Protein AF-A0A7R9PCX4-F1 (afdb_monomer_lite)

Foldseek 3Di:
DVVVVLCVVQVVCLDPPHDPVSNLVSLVVLLVVCQVCVVPCPLVLVVLVVCLQPRDDLVCVVSSVSNVCSSCVLQQRPPPCLQPVLVSLLVCQVSCVVVVNNLSSLSNLLNNQQRRVVNHDQVSLLSLLVVCQPVQPSCVSNLVSCVVRHDHDPVSVVSSVVSVCVNVLLVCLLDPCVQVSLVVLLVLLQDPVNVVPPPSVVVSVVSNCCQPPNPNHRPVDDDDCVVRVVSNVD

pLDDT: mean 84.5, std 12.29, range [49.38, 98.62]

Radius of gyration: 23.44 Å; chains: 1; bounding box: 56×34×70 Å

InterPro domains:
  IPR024584 Tuberin, N-terminal [PF11864] (2-233)
  IPR027107 Tuberin/Ral GTPase-activating protein subunit alpha [PTHR10063] (2-233)

Structure (mmCIF, N/CA/C/O backbone):
data_AF-A0A7R9PCX4-F1
#
_entry.id   AF-A0A7R9PCX4-F1
#
loop_
_atom_site.group_PDB
_atom_site.id
_atom_site.type_symbol
_atom_site.label_atom_id
_atom_site.label_alt_id
_atom_site.label_comp_id
_atom_site.label_asym_id
_atom_site.label_entity_id
_atom_site.label_seq_id
_atom_site.pdbx_PDB_ins_code
_atom_site.Cartn_x
_atom_site.Cartn_y
_atom_site.Cartn_z
_atom_site.occupancy
_atom_site.B_iso_or_equiv
_atom_site.auth_seq_id
_atom_site.auth_comp_id
_atom_site.auth_asym_id
_atom_site.auth_atom_id
_atom_site.pdbx_PDB_model_num
ATOM 1 N N . SER A 1 1 ? -11.537 -4.141 28.265 1.00 80.75 1 SER A N 1
ATOM 2 C CA . SER A 1 1 ? -11.005 -2.754 28.311 1.00 80.75 1 SER A CA 1
ATOM 3 C C . SER A 1 1 ? -12.090 -1.730 27.949 1.00 80.75 1 SER A C 1
ATOM 5 O O . SER A 1 1 ? -13.181 -2.126 27.552 1.00 80.75 1 SER A O 1
ATOM 7 N N . ALA A 1 2 ? -11.847 -0.416 28.088 1.00 89.31 2 ALA A N 1
ATOM 8 C CA . ALA A 1 2 ? -12.797 0.610 27.617 1.00 89.31 2 ALA A CA 1
ATOM 9 C C . ALA A 1 2 ? -12.993 0.570 26.086 1.00 89.31 2 ALA A C 1
ATOM 11 O O . ALA A 1 2 ? -14.108 0.753 25.604 1.00 89.31 2 ALA A O 1
ATOM 12 N N . VAL A 1 3 ? -11.932 0.245 25.339 1.00 92.44 3 VAL A N 1
ATOM 13 C CA . VAL A 1 3 ? -11.948 0.088 23.874 1.00 92.44 3 VAL A CA 1
ATOM 14 C C . VAL A 1 3 ? -12.873 -1.054 23.445 1.00 92.44 3 VAL A C 1
ATOM 16 O O . VAL A 1 3 ? -13.673 -0.870 22.537 1.00 92.44 3 VAL A O 1
ATOM 19 N N . GLU A 1 4 ? -12.839 -2.203 24.127 1.00 92.75 4 GLU A N 1
ATOM 20 C CA . GLU A 1 4 ? -13.758 -3.326 23.852 1.00 92.75 4 GLU A CA 1
ATOM 21 C C . GLU A 1 4 ? -15.230 -2.947 24.037 1.00 92.75 4 GLU A C 1
ATOM 23 O O . GLU A 1 4 ? -16.078 -3.363 23.252 1.00 92.75 4 GLU A O 1
ATOM 28 N N . LYS A 1 5 ? -15.543 -2.147 25.066 1.00 93.75 5 LYS A N 1
ATOM 29 C CA . LYS A 1 5 ? -16.913 -1.672 25.299 1.00 93.75 5 LYS A CA 1
ATOM 30 C C . LYS A 1 5 ? -17.361 -0.739 24.176 1.00 93.75 5 LYS A C 1
ATOM 32 O O . LYS A 1 5 ? -18.443 -0.928 23.636 1.00 93.75 5 LYS A O 1
ATOM 37 N N . LEU A 1 6 ? -16.515 0.218 23.791 1.00 93.44 6 LEU A N 1
ATOM 38 C CA . LEU A 1 6 ? -16.792 1.129 22.675 1.00 93.44 6 LEU A CA 1
ATOM 39 C C . LEU A 1 6 ? -16.964 0.371 21.354 1.00 93.44 6 LEU A C 1
ATOM 41 O O . LEU A 1 6 ? -17.889 0.654 20.604 1.00 93.44 6 LEU A O 1
ATOM 45 N N . TRP A 1 7 ? -16.124 -0.634 21.104 1.00 93.94 7 TRP A N 1
ATOM 46 C CA . TRP A 1 7 ? -16.270 -1.535 19.966 1.00 93.94 7 TRP A CA 1
ATOM 47 C C . TRP A 1 7 ? -17.622 -2.254 19.971 1.00 93.94 7 TRP A C 1
ATOM 49 O O . TRP A 1 7 ? -18.331 -2.249 18.967 1.00 93.94 7 TRP A O 1
ATOM 59 N N . ALA A 1 8 ? -18.005 -2.848 21.104 1.00 93.62 8 ALA A N 1
ATOM 60 C CA . ALA A 1 8 ? -19.261 -3.578 21.227 1.00 93.62 8 ALA A CA 1
ATOM 61 C C . ALA A 1 8 ? -20.496 -2.693 20.990 1.00 93.62 8 ALA A C 1
ATOM 63 O O . ALA A 1 8 ? -21.471 -3.195 20.439 1.00 93.62 8 ALA A O 1
ATOM 64 N N . CYS A 1 9 ? -20.434 -1.411 21.367 1.00 94.44 9 CYS A N 1
ATOM 65 C CA . CYS A 1 9 ? -21.523 -0.444 21.200 1.00 94.44 9 CYS A CA 1
ATOM 66 C C . CYS A 1 9 ? -21.629 0.180 19.801 1.00 94.44 9 CYS A C 1
ATOM 68 O O . CYS A 1 9 ? -22.615 0.859 19.546 1.00 94.44 9 CYS A O 1
ATOM 70 N N . LEU A 1 10 ? -20.599 0.058 18.957 1.00 93.88 10 LEU A N 1
ATOM 71 C CA . LEU A 1 10 ? -20.53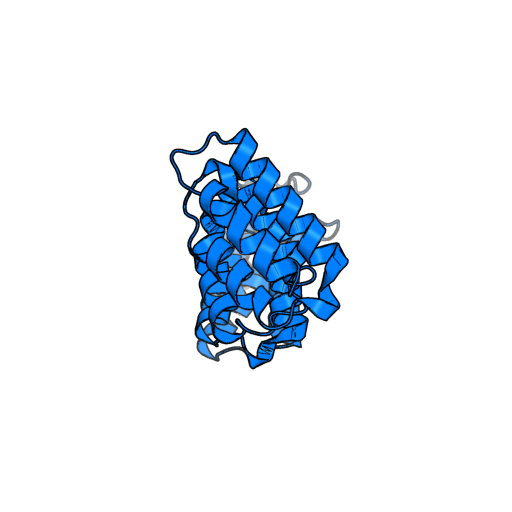8 0.764 17.669 1.00 93.88 10 LEU A CA 1
ATOM 72 C C . LEU A 1 10 ? -20.398 -0.173 16.467 1.00 93.88 10 LEU A C 1
ATOM 74 O O . LEU A 1 10 ? -20.529 0.272 15.330 1.00 93.88 10 LEU A O 1
ATOM 78 N N . LYS A 1 11 ? -20.102 -1.461 16.679 1.00 92.31 11 LYS A N 1
ATOM 79 C CA . LYS A 1 11 ? -19.893 -2.430 15.587 1.00 92.31 11 LYS A CA 1
ATOM 80 C C . LYS A 1 11 ? -21.126 -2.623 14.691 1.00 92.31 11 LYS A C 1
ATOM 82 O O . LYS A 1 11 ? -20.982 -2.990 13.532 1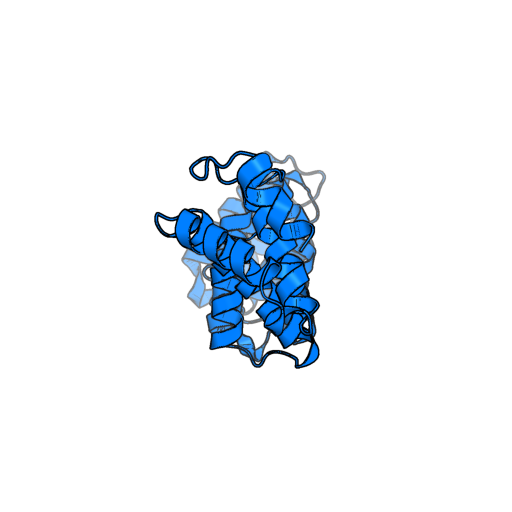.00 92.31 11 LYS A O 1
ATOM 87 N N . ASP A 1 12 ? -22.319 -2.405 15.226 1.00 94.00 12 ASP A N 1
ATOM 88 C CA . ASP A 1 12 ? -23.599 -2.488 14.523 1.00 94.00 12 ASP A CA 1
ATOM 89 C C . ASP A 1 12 ? -23.799 -1.323 13.544 1.00 94.00 12 ASP A C 1
ATOM 91 O O . ASP A 1 12 ? -24.473 -1.478 12.527 1.00 94.00 12 ASP A O 1
ATOM 95 N N . LEU A 1 13 ? -23.123 -0.192 13.759 1.00 96.06 13 LEU A N 1
ATOM 96 C CA . LEU A 1 13 ? -23.154 0.930 12.820 1.00 96.06 13 LEU A CA 1
ATOM 97 C C . LEU A 1 13 ? -22.527 0.601 11.460 1.00 96.06 13 LEU A C 1
ATOM 99 O O . LEU A 1 13 ? -22.705 1.373 10.530 1.00 96.06 13 LEU A O 1
ATOM 103 N N . PHE A 1 14 ? -21.812 -0.517 11.310 1.00 95.06 14 PHE A N 1
ATOM 104 C CA . PHE A 1 14 ? -21.202 -0.921 10.037 1.00 95.06 14 PHE A CA 1
ATOM 105 C C . PHE A 1 14 ? -22.096 -1.839 9.189 1.00 95.06 14 PHE A C 1
ATOM 107 O O . PHE A 1 14 ? -21.668 -2.293 8.130 1.00 95.06 14 PHE A O 1
ATOM 114 N N . HIS A 1 15 ? -23.336 -2.112 9.611 1.00 93.75 15 HIS A N 1
ATOM 115 C CA . HIS A 1 15 ? -24.305 -2.818 8.770 1.00 93.75 15 HIS A CA 1
ATOM 116 C C . HIS A 1 15 ? -24.642 -2.017 7.500 1.00 93.75 15 HIS A C 1
ATOM 118 O O . HIS A 1 15 ? -24.707 -0.789 7.523 1.00 93.75 15 HIS A O 1
ATOM 124 N N . HIS A 1 16 ? -24.897 -2.716 6.389 1.00 92.25 16 HIS A N 1
ATOM 125 C CA . HIS A 1 16 ? -25.187 -2.096 5.089 1.00 92.25 16 HIS A CA 1
ATOM 126 C C . HIS A 1 16 ? -26.453 -1.222 5.098 1.00 92.25 16 HIS A C 1
ATOM 128 O O . HIS A 1 16 ? -26.504 -0.228 4.378 1.00 92.25 16 HIS A O 1
ATOM 134 N N . ASP A 1 17 ? -27.428 -1.554 5.950 1.00 93.88 17 ASP A N 1
ATOM 135 C CA . ASP A 1 17 ? -28.686 -0.810 6.109 1.00 93.88 17 ASP A CA 1
ATOM 136 C C . ASP A 1 17 ? -28.526 0.518 6.868 1.00 93.88 17 ASP A C 1
ATOM 138 O O . ASP A 1 17 ? -29.412 1.373 6.842 1.00 93.88 17 ASP A O 1
ATOM 142 N N . VAL A 1 18 ? -27.401 0.715 7.563 1.00 96.62 18 VAL A N 1
ATOM 143 C CA . VAL A 1 18 ? -27.124 1.953 8.299 1.00 96.62 18 VAL A CA 1
ATOM 144 C C . VAL A 1 18 ? -26.722 3.041 7.311 1.00 96.62 18 VAL A C 1
ATOM 146 O O . VAL A 1 18 ? -25.913 2.800 6.421 1.00 96.62 18 VAL A O 1
ATOM 149 N N . ALA A 1 19 ? -27.241 4.261 7.474 1.00 97.44 19 ALA A N 1
ATOM 150 C CA . ALA A 1 19 ? -26.917 5.374 6.584 1.00 97.44 19 ALA A CA 1
ATOM 151 C C . ALA A 1 19 ? -25.405 5.661 6.541 1.00 97.44 19 ALA A C 1
ATOM 153 O O . ALA A 1 19 ? -24.733 5.692 7.576 1.00 97.44 19 ALA A O 1
ATOM 154 N N . LYS A 1 20 ? -24.890 5.942 5.337 1.00 97.25 20 LYS A N 1
ATOM 155 C CA . LYS A 1 20 ? -23.477 6.244 5.052 1.00 97.25 20 LYS A CA 1
ATOM 156 C C . LYS A 1 20 ? -22.834 7.179 6.070 1.00 97.25 20 LYS A C 1
ATOM 158 O O . LYS A 1 20 ? -21.741 6.905 6.554 1.00 97.25 20 LYS A O 1
ATOM 163 N N . GLU A 1 21 ? -23.511 8.277 6.397 1.00 97.44 21 GLU A N 1
ATOM 164 C CA . GLU A 1 21 ? -23.002 9.305 7.309 1.00 97.44 21 GLU A CA 1
ATOM 165 C C . GLU A 1 21 ? -22.667 8.730 8.690 1.00 97.44 21 GLU A C 1
ATOM 167 O O . GLU A 1 21 ? -21.623 9.051 9.257 1.00 97.44 21 GLU A O 1
ATOM 172 N N . HIS A 1 22 ? -23.498 7.821 9.201 1.00 97.50 22 HIS A N 1
ATOM 173 C CA . HIS A 1 22 ? -23.267 7.159 10.482 1.00 97.50 22 HIS A CA 1
ATOM 174 C C . HIS A 1 22 ? -22.125 6.144 10.400 1.00 97.50 22 HIS A C 1
ATOM 176 O O . HIS A 1 22 ? -21.282 6.115 11.297 1.00 97.50 22 HIS A O 1
ATOM 182 N N . ARG A 1 23 ? -22.039 5.369 9.308 1.00 98.00 23 ARG A N 1
ATOM 183 C CA . ARG A 1 23 ? -20.928 4.421 9.099 1.00 98.00 23 ARG A CA 1
ATOM 184 C C . ARG A 1 23 ? -19.591 5.152 8.999 1.00 98.00 23 ARG A C 1
ATOM 186 O O . ARG A 1 23 ? -18.616 4.781 9.648 1.00 98.00 23 ARG A O 1
ATOM 193 N N . HIS A 1 24 ? -19.553 6.238 8.229 1.00 98.12 24 HIS A N 1
ATOM 194 C CA . HIS A 1 24 ? -18.375 7.087 8.070 1.00 98.12 24 HIS A CA 1
ATOM 195 C C . HIS A 1 24 ? -17.959 7.728 9.397 1.00 98.12 24 HIS A C 1
ATOM 197 O O . HIS A 1 24 ? -16.781 7.682 9.744 1.00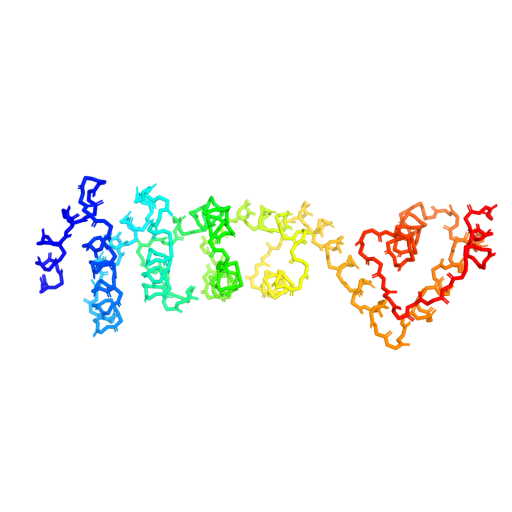 98.12 24 HIS A O 1
ATOM 203 N N . LEU A 1 25 ? -18.913 8.257 10.171 1.00 97.75 25 LEU A N 1
ATOM 204 C CA . LEU A 1 25 ? -18.634 8.803 11.500 1.00 97.75 25 LEU A CA 1
ATOM 205 C C . LEU A 1 25 ? -18.056 7.736 12.442 1.00 97.75 25 LEU A C 1
ATOM 207 O O . LEU A 1 25 ? -17.110 8.018 13.179 1.00 97.75 25 LEU A O 1
ATOM 211 N N . ALA A 1 26 ? -18.572 6.505 12.386 1.00 97.88 26 ALA A N 1
ATOM 212 C CA . ALA A 1 26 ? -18.051 5.384 13.162 1.00 97.88 26 ALA A CA 1
ATOM 213 C C . ALA A 1 26 ? -16.617 5.003 12.744 1.00 97.88 26 ALA A C 1
ATOM 215 O O . ALA A 1 26 ? -15.764 4.809 13.613 1.00 97.88 26 ALA A O 1
ATOM 216 N N . PHE A 1 27 ? -16.309 4.968 11.439 1.00 98.31 27 PHE A N 1
ATOM 217 C CA . PHE A 1 27 ? -14.935 4.777 10.956 1.00 98.31 27 PHE A CA 1
ATOM 218 C C . PHE A 1 27 ? -13.997 5.878 11.454 1.00 98.31 27 PHE A C 1
ATOM 220 O O . PHE A 1 27 ? -12.925 5.572 11.971 1.00 98.31 27 PHE A O 1
ATOM 227 N N . THR A 1 28 ? -14.394 7.150 11.347 1.00 97.75 28 THR A N 1
ATOM 228 C CA . THR A 1 28 ? -13.594 8.280 11.843 1.00 97.75 28 THR A CA 1
ATOM 229 C C . THR A 1 28 ? -13.345 8.163 13.343 1.00 97.75 28 THR A C 1
ATOM 231 O O . THR A 1 28 ? -12.206 8.301 13.791 1.00 97.75 28 THR A O 1
ATOM 234 N N . PHE A 1 29 ? -14.382 7.846 14.122 1.00 98.06 29 PHE A N 1
ATOM 235 C CA . PHE A 1 29 ? -14.251 7.620 15.556 1.00 98.06 29 PHE A CA 1
ATOM 236 C C . PHE A 1 29 ? -13.253 6.497 15.866 1.00 98.06 29 PHE A C 1
ATOM 238 O O . PHE A 1 29 ? -12.369 6.680 16.703 1.00 98.06 29 PHE A O 1
ATOM 245 N N . PHE A 1 30 ? -13.345 5.357 15.175 1.00 97.88 30 PHE A N 1
ATOM 246 C CA . PHE A 1 30 ? -12.399 4.258 15.359 1.00 97.88 30 PHE A CA 1
ATOM 247 C C . PHE A 1 30 ? -10.973 4.624 14.948 1.00 97.88 30 PHE A C 1
ATOM 249 O O . PHE A 1 30 ? -10.049 4.247 15.665 1.00 97.88 30 PHE A O 1
ATOM 256 N N . SER A 1 31 ? -10.771 5.409 13.889 1.00 97.88 31 SER A N 1
ATOM 257 C CA . SER A 1 31 ? -9.440 5.908 13.521 1.00 97.88 31 SER A CA 1
ATOM 258 C C . SER A 1 31 ? -8.838 6.756 14.643 1.00 97.88 31 SER A C 1
ATOM 260 O O . SER A 1 31 ? -7.705 6.511 15.061 1.00 97.88 31 SER A O 1
ATOM 262 N N . CYS A 1 32 ? -9.611 7.688 15.211 1.00 97.44 32 CYS A N 1
ATOM 263 C CA . CYS A 1 32 ? -9.174 8.501 16.349 1.00 97.44 32 CYS A CA 1
ATOM 264 C C . CYS A 1 32 ? -8.920 7.659 17.608 1.00 97.44 32 CYS A C 1
ATOM 266 O O . CYS A 1 32 ? -7.935 7.881 18.312 1.00 97.44 32 CYS A O 1
ATOM 268 N N . LEU A 1 33 ? -9.783 6.679 17.893 1.00 96.94 33 LEU A N 1
ATOM 269 C CA . LEU A 1 33 ? -9.639 5.776 19.036 1.00 96.94 33 LEU A CA 1
ATOM 270 C C . LEU A 1 33 ? -8.358 4.945 18.928 1.00 96.94 33 LEU A C 1
ATOM 272 O O . LEU A 1 33 ? -7.613 4.835 19.900 1.00 96.94 33 LEU A O 1
ATOM 276 N N . VAL A 1 34 ? -8.098 4.387 17.745 1.00 97.06 34 VAL A N 1
ATOM 277 C CA . VAL A 1 34 ? -6.901 3.599 17.448 1.00 97.06 34 VAL A CA 1
ATOM 278 C C . VAL A 1 34 ? -5.643 4.448 17.604 1.00 97.06 34 VAL A C 1
ATOM 280 O O . VAL A 1 34 ? -4.723 4.019 18.291 1.00 97.06 34 VAL A O 1
ATOM 283 N N . GLN A 1 35 ? -5.616 5.665 17.055 1.00 95.38 35 GLN A N 1
ATOM 284 C CA . GLN A 1 35 ? -4.475 6.575 17.212 1.00 95.38 35 GLN A CA 1
ATOM 285 C C . GLN A 1 35 ? -4.260 6.977 18.678 1.00 95.38 35 GLN A C 1
ATOM 287 O O . GLN A 1 35 ? -3.143 6.927 19.185 1.00 95.38 35 GLN A O 1
ATOM 292 N N . GLY A 1 36 ? -5.331 7.338 19.389 1.00 95.50 36 GLY A N 1
ATOM 293 C CA . GLY A 1 36 ? -5.250 7.803 20.774 1.00 95.50 36 GLY A CA 1
ATOM 294 C C . GLY A 1 36 ? -4.936 6.706 21.794 1.00 95.50 36 GLY A C 1
ATOM 295 O O . GLY A 1 36 ? -4.476 7.014 22.893 1.00 95.50 36 GLY A O 1
ATOM 296 N N . GLN A 1 37 ? -5.200 5.437 21.471 1.00 95.50 37 GLN A N 1
ATOM 297 C CA . GLN A 1 37 ? -4.975 4.291 22.362 1.00 95.50 37 GLN A CA 1
ATOM 298 C C . GLN A 1 37 ? -3.979 3.274 21.800 1.00 95.50 37 GLN A C 1
ATOM 300 O O . GLN A 1 37 ? -3.935 2.157 22.309 1.00 95.50 37 GLN A O 1
ATOM 305 N N . TYR A 1 38 ? -3.183 3.646 20.795 1.00 94.62 38 TYR A N 1
ATOM 306 C CA . TYR A 1 38 ? -2.377 2.739 19.972 1.00 94.62 38 TYR A CA 1
ATOM 307 C C . TYR A 1 38 ? -1.626 1.659 20.775 1.00 94.62 38 TYR A C 1
ATOM 309 O O . TYR A 1 38 ? -1.875 0.464 20.604 1.00 94.62 38 TYR A O 1
ATOM 317 N N . GLU A 1 39 ? -0.819 2.084 21.752 1.00 93.44 39 GLU A N 1
ATOM 318 C CA . GLU A 1 39 ? -0.011 1.219 22.632 1.00 93.44 39 GLU A CA 1
ATOM 319 C C . GLU A 1 39 ? -0.834 0.279 23.531 1.00 93.44 39 GLU A C 1
ATOM 321 O O . GLU A 1 39 ? -0.343 -0.730 24.033 1.00 93.44 39 GLU A O 1
ATOM 326 N N . LYS A 1 40 ? -2.107 0.609 23.769 1.00 94.12 40 LYS A N 1
ATOM 327 C CA . LYS A 1 40 ? -3.000 -0.080 24.714 1.00 94.12 40 LYS A CA 1
ATOM 328 C C . LYS A 1 40 ? -4.061 -0.937 24.028 1.00 94.12 40 LYS A C 1
ATOM 330 O O . LYS A 1 40 ? -4.872 -1.549 24.721 1.00 94.12 40 LYS A O 1
ATOM 335 N N . LEU A 1 41 ? -4.083 -0.993 22.694 1.00 94.75 41 LEU A N 1
ATOM 336 C CA . LEU A 1 41 ? -5.100 -1.749 21.957 1.00 94.75 41 LEU A CA 1
ATOM 337 C C . LEU A 1 41 ? -4.991 -3.261 22.201 1.00 94.75 41 LEU A C 1
ATOM 339 O O . LEU A 1 41 ? -6.011 -3.943 22.294 1.00 94.75 41 LEU A O 1
ATOM 343 N N . GLY A 1 42 ? -3.771 -3.799 22.306 1.00 94.88 42 GLY A N 1
ATOM 344 C CA . GLY A 1 42 ? -3.557 -5.242 22.445 1.00 94.88 42 GLY A CA 1
ATOM 345 C C . GLY A 1 42 ? -4.291 -6.033 21.354 1.00 94.88 42 GLY A C 1
ATOM 346 O O . GLY A 1 42 ? -4.257 -5.660 20.181 1.00 94.88 42 GLY A O 1
ATOM 347 N N . ILE A 1 43 ? -5.010 -7.089 21.745 1.00 94.94 43 ILE A N 1
ATOM 348 C CA . ILE A 1 43 ? -5.753 -7.959 20.819 1.00 94.94 43 ILE A CA 1
ATOM 349 C C . ILE A 1 43 ? -6.861 -7.234 20.039 1.00 94.94 43 ILE A C 1
ATOM 351 O O . ILE A 1 43 ? -7.253 -7.704 18.971 1.00 94.94 43 ILE A O 1
ATOM 355 N N . MET A 1 44 ? -7.332 -6.062 20.497 1.00 96.31 44 MET A N 1
ATOM 356 C CA . MET A 1 44 ? -8.335 -5.275 19.763 1.00 96.31 44 MET A CA 1
ATOM 357 C C . MET A 1 44 ? -7.879 -4.894 18.359 1.00 96.31 44 MET A C 1
ATOM 359 O O . MET A 1 44 ? -8.721 -4.719 17.481 1.00 96.31 44 MET A O 1
ATOM 363 N N . ARG A 1 45 ? -6.566 -4.842 18.114 1.00 97.62 45 ARG A N 1
ATOM 364 C CA . ARG A 1 45 ? -6.011 -4.631 16.775 1.00 97.62 45 ARG A CA 1
ATOM 365 C C . ARG A 1 45 ? -6.542 -5.653 15.764 1.00 97.62 45 ARG A C 1
ATOM 367 O O . ARG A 1 45 ? -6.974 -5.262 14.685 1.00 97.62 45 ARG A O 1
ATOM 374 N N . SER A 1 46 ? -6.616 -6.931 16.148 1.00 97.06 46 SER A N 1
ATOM 375 C CA . SER A 1 46 ? -7.162 -7.999 15.295 1.00 97.06 46 SER A CA 1
ATOM 376 C C . SER A 1 46 ? -8.656 -7.816 14.995 1.00 97.06 46 SER A C 1
ATOM 378 O O . SER A 1 46 ? -9.110 -8.109 13.891 1.00 97.06 46 SER A O 1
ATOM 380 N N . HIS A 1 47 ? -9.429 -7.269 15.941 1.00 96.44 47 HIS A N 1
ATOM 381 C CA . HIS A 1 47 ? -10.848 -6.970 15.741 1.00 96.44 47 HIS A CA 1
ATOM 382 C C . HIS A 1 47 ? -11.046 -5.822 14.746 1.00 96.44 47 HIS A C 1
ATOM 384 O O . HIS A 1 47 ? -11.834 -5.966 13.809 1.00 96.44 47 HIS A O 1
ATOM 390 N N . PHE A 1 48 ? -10.293 -4.725 14.893 1.00 98.00 48 PHE A N 1
ATOM 391 C CA . PHE A 1 48 ? -10.314 -3.623 13.925 1.00 98.00 48 PHE A CA 1
ATOM 392 C C . PHE A 1 48 ? -9.867 -4.086 12.537 1.00 98.00 48 PHE A C 1
ATOM 394 O O . PHE A 1 48 ? -10.533 -3.770 11.551 1.00 98.00 48 PHE A O 1
ATOM 401 N N . PHE A 1 49 ? -8.797 -4.884 12.453 1.00 98.38 49 PHE A N 1
ATOM 402 C CA . PHE A 1 49 ? -8.350 -5.450 11.183 1.00 98.38 49 PHE A CA 1
ATOM 403 C C . PHE A 1 49 ? -9.421 -6.341 10.551 1.00 98.38 49 PHE A C 1
ATOM 405 O O . PHE A 1 49 ? -9.679 -6.223 9.357 1.00 98.38 49 PHE A O 1
ATOM 412 N N . ARG A 1 50 ? -10.118 -7.170 11.339 1.00 97.75 50 ARG A N 1
ATOM 413 C CA . ARG A 1 50 ? -11.220 -7.994 10.831 1.00 97.75 50 ARG A CA 1
ATOM 414 C C . ARG A 1 50 ? -12.338 -7.149 10.230 1.00 97.75 50 ARG A C 1
ATOM 416 O O . ARG A 1 50 ? -12.762 -7.465 9.128 1.00 97.75 50 ARG A O 1
ATOM 423 N N . LEU A 1 51 ? -12.756 -6.064 10.886 1.00 97.69 51 LEU A N 1
ATOM 424 C CA . LEU A 1 51 ? -13.725 -5.121 10.309 1.00 97.69 51 LEU A CA 1
ATOM 425 C C . LEU A 1 51 ? -13.216 -4.530 8.990 1.00 97.69 51 LEU A C 1
ATOM 427 O O . LEU A 1 51 ? -13.938 -4.555 7.999 1.00 97.69 51 LEU A O 1
ATOM 431 N N . ILE A 1 52 ? -11.965 -4.063 8.940 1.00 98.12 52 ILE A N 1
ATOM 432 C CA . ILE A 1 52 ? -11.356 -3.567 7.696 1.00 98.12 52 ILE A CA 1
ATOM 433 C C . ILE A 1 52 ? -11.336 -4.657 6.616 1.00 98.12 52 ILE A C 1
ATOM 435 O O . ILE A 1 52 ? -11.526 -4.361 5.441 1.00 98.12 52 ILE A O 1
ATOM 439 N N . LYS A 1 53 ? -11.082 -5.913 6.971 1.00 97.62 53 LYS A N 1
ATOM 440 C CA . LYS A 1 53 ? -10.974 -7.010 6.010 1.00 97.62 53 LYS A CA 1
ATOM 441 C C . LYS A 1 53 ? -12.337 -7.437 5.465 1.00 97.62 53 LYS A C 1
ATOM 443 O O . LYS A 1 53 ? -12.445 -7.677 4.267 1.00 97.62 53 LYS A O 1
ATOM 448 N N . THR A 1 54 ? -13.359 -7.526 6.318 1.00 96.19 54 THR A N 1
ATOM 449 C CA . THR A 1 54 ? -14.666 -8.107 5.965 1.00 96.19 54 THR A CA 1
ATOM 450 C C . THR A 1 54 ? -15.706 -7.092 5.506 1.00 96.19 54 THR A C 1
ATOM 452 O O . THR A 1 54 ? -16.696 -7.497 4.911 1.00 96.19 54 THR A O 1
ATOM 455 N N . HIS A 1 55 ? -15.525 -5.799 5.788 1.00 96.81 55 HIS A N 1
ATOM 456 C CA . HIS A 1 55 ? -16.471 -4.764 5.363 1.00 96.81 55 HIS A CA 1
ATOM 457 C C . HIS A 1 55 ? -16.425 -4.558 3.846 1.00 96.81 55 HIS A C 1
ATOM 459 O O . HIS A 1 55 ? -15.364 -4.246 3.303 1.00 96.81 55 HIS A O 1
ATOM 465 N N . ASP A 1 56 ? -17.556 -4.695 3.158 1.00 94.69 56 ASP A N 1
ATOM 466 C CA . ASP A 1 56 ? -17.630 -4.779 1.691 1.00 94.69 56 ASP A CA 1
ATOM 467 C C . ASP A 1 56 ? -18.420 -3.639 1.019 1.00 94.69 56 ASP A C 1
ATOM 469 O O . ASP A 1 56 ? -18.660 -3.668 -0.188 1.00 94.69 56 ASP A O 1
ATOM 473 N N . VAL A 1 57 ? -18.751 -2.577 1.758 1.00 96.31 57 VAL A N 1
ATOM 474 C CA . VAL A 1 57 ? -19.467 -1.422 1.203 1.00 96.31 57 VAL A CA 1
ATOM 475 C C . VAL A 1 57 ? -18.523 -0.511 0.406 1.00 96.31 57 VAL A C 1
ATOM 477 O O . VAL A 1 57 ? -17.567 0.054 0.941 1.00 96.31 57 VAL A O 1
ATOM 480 N N . ALA A 1 58 ? -18.810 -0.334 -0.888 1.00 94.56 58 ALA A N 1
ATOM 481 C CA . ALA A 1 58 ? -17.929 0.362 -1.833 1.00 94.56 58 ALA A CA 1
ATOM 482 C C . ALA A 1 58 ? -17.686 1.846 -1.501 1.00 94.56 58 ALA A C 1
ATOM 484 O O . ALA A 1 58 ? -16.579 2.353 -1.682 1.00 94.56 58 ALA A O 1
ATOM 485 N N . GLU A 1 59 ? -18.697 2.555 -0.996 1.00 96.00 59 GLU A N 1
ATOM 486 C CA . GLU A 1 59 ? -18.558 3.974 -0.643 1.00 96.00 59 GLU A CA 1
ATOM 487 C C . GLU A 1 59 ? -17.741 4.222 0.635 1.00 96.00 59 GLU A C 1
ATOM 489 O O . GLU A 1 59 ? -17.280 5.344 0.851 1.00 96.00 59 GLU A O 1
ATOM 494 N N . ASP A 1 60 ? -17.481 3.168 1.413 1.00 97.88 60 ASP A N 1
ATOM 495 C CA . ASP A 1 60 ? -16.753 3.240 2.679 1.00 97.88 60 ASP A CA 1
ATOM 496 C C . ASP A 1 60 ? -15.247 2.952 2.503 1.00 97.88 60 ASP A C 1
ATOM 498 O O . ASP A 1 60 ? -14.492 2.970 3.474 1.00 97.88 60 ASP A O 1
ATOM 502 N N . VAL A 1 61 ? -14.765 2.698 1.276 1.00 97.94 61 VAL A N 1
ATOM 503 C CA . VAL A 1 61 ? -13.357 2.331 1.011 1.00 97.94 61 VAL A CA 1
ATOM 504 C C . VAL A 1 61 ? -12.375 3.378 1.545 1.00 97.94 61 VAL A C 1
ATOM 506 O O . VAL A 1 61 ? -11.361 3.012 2.137 1.00 97.94 61 VAL A O 1
ATOM 509 N N . ALA A 1 62 ? -12.664 4.671 1.375 1.00 97.19 62 ALA A N 1
ATOM 510 C CA . ALA A 1 62 ? -11.789 5.745 1.846 1.00 97.19 62 ALA A CA 1
ATOM 511 C C . ALA A 1 62 ? -11.654 5.794 3.386 1.00 97.19 62 ALA A C 1
ATOM 513 O O . ALA A 1 62 ? -10.525 5.670 3.866 1.00 97.19 62 ALA A O 1
ATOM 514 N N . PRO A 1 63 ? -12.741 5.907 4.179 1.00 97.94 63 PRO A N 1
ATOM 515 C CA . PRO A 1 63 ? -12.626 5.905 5.640 1.00 97.94 63 PRO A CA 1
ATOM 516 C C . PRO A 1 63 ? -12.119 4.563 6.199 1.00 97.94 63 PRO A C 1
ATOM 518 O O . PRO A 1 63 ? -11.370 4.537 7.176 1.00 97.94 63 PRO A O 1
ATOM 521 N N . ARG A 1 64 ? -12.438 3.441 5.540 1.00 98.00 64 ARG A N 1
ATOM 522 C CA . ARG A 1 64 ? -11.890 2.116 5.864 1.00 98.00 64 ARG A CA 1
ATOM 523 C C . ARG A 1 64 ? -10.372 2.055 5.660 1.00 98.00 64 ARG A C 1
ATOM 525 O O . ARG A 1 64 ? -9.667 1.446 6.465 1.00 98.00 64 ARG A O 1
ATOM 532 N N . PHE A 1 65 ? -9.852 2.691 4.610 1.00 98.44 65 PHE A N 1
ATOM 533 C CA . PHE A 1 65 ? -8.412 2.779 4.364 1.00 98.44 65 PHE A CA 1
ATOM 534 C C . PHE A 1 65 ? -7.702 3.671 5.391 1.00 98.44 65 PHE A C 1
ATOM 536 O O . PHE A 1 65 ? -6.640 3.302 5.886 1.00 98.44 65 PHE A O 1
ATOM 543 N N . GLU A 1 66 ? -8.312 4.782 5.801 1.00 98.25 66 GLU A N 1
ATOM 544 C CA . GLU A 1 66 ? -7.776 5.649 6.861 1.00 98.25 66 GLU A CA 1
ATOM 545 C C . GLU A 1 66 ? -7.696 4.928 8.219 1.00 98.25 66 GLU A C 1
ATOM 547 O O . GLU A 1 66 ? -6.718 5.094 8.961 1.00 98.25 66 GLU A O 1
ATOM 552 N N . LEU A 1 67 ? -8.669 4.057 8.518 1.00 98.56 67 LEU A N 1
ATOM 553 C CA . LEU A 1 67 ? -8.620 3.190 9.695 1.00 98.56 67 LEU A CA 1
ATOM 554 C C . LEU A 1 67 ? -7.468 2.183 9.605 1.00 98.56 67 LEU A C 1
ATOM 556 O O . LEU A 1 67 ? -6.756 1.996 10.589 1.00 98.56 67 LEU A O 1
ATOM 560 N N . LEU A 1 68 ? -7.230 1.577 8.435 1.00 98.62 68 LEU A N 1
ATOM 561 C CA . LEU A 1 68 ? -6.080 0.688 8.231 1.00 98.62 68 LEU A CA 1
ATOM 562 C C . LEU A 1 68 ? -4.753 1.426 8.447 1.00 98.62 68 LEU A C 1
ATOM 564 O O . LEU A 1 68 ? -3.874 0.913 9.141 1.00 98.62 68 LEU A O 1
ATOM 568 N N . GLN A 1 69 ? -4.594 2.620 7.870 1.00 98.50 69 GLN A N 1
ATOM 569 C CA . GLN A 1 69 ? -3.383 3.423 8.054 1.00 98.50 69 GLN A CA 1
ATOM 570 C C . GLN A 1 69 ? -3.164 3.755 9.533 1.00 98.50 69 GLN A C 1
ATOM 572 O O . GLN A 1 69 ? -2.053 3.610 10.034 1.00 98.50 69 GLN A O 1
ATOM 577 N N . SER A 1 70 ? -4.227 4.127 10.248 1.00 98.25 70 SER A N 1
ATOM 578 C CA . SER A 1 70 ? -4.179 4.382 11.692 1.00 98.25 70 SER A CA 1
ATOM 579 C C . SER A 1 70 ? -3.799 3.134 12.485 1.00 98.25 70 SER A C 1
ATOM 581 O O . SER A 1 70 ? -2.964 3.206 13.378 1.00 98.25 70 SER A O 1
ATOM 583 N N . LEU A 1 71 ? -4.381 1.982 12.143 1.00 98.50 71 LEU A N 1
ATOM 584 C CA . LEU A 1 71 ? -4.149 0.712 12.827 1.00 98.50 71 LEU A CA 1
ATOM 585 C C . LEU A 1 71 ? -2.723 0.200 12.644 1.00 98.50 71 LEU A C 1
ATOM 587 O O . LEU A 1 71 ? -2.180 -0.416 13.554 1.00 98.50 71 LEU A O 1
ATOM 591 N N . THR A 1 72 ? -2.123 0.462 11.489 1.00 98.12 72 THR A N 1
ATOM 592 C CA . THR A 1 72 ? -0.825 -0.106 11.111 1.00 98.12 72 THR A CA 1
ATOM 593 C C . THR A 1 72 ? 0.354 0.851 11.270 1.00 98.12 72 THR A C 1
ATOM 595 O O . THR A 1 72 ? 1.458 0.530 10.837 1.00 98.12 72 THR A O 1
ATOM 598 N N . GLU A 1 73 ? 0.124 2.058 11.797 1.00 97.38 73 GLU A N 1
ATOM 599 C CA . GLU A 1 73 ? 1.079 3.171 11.715 1.00 97.38 73 GLU A CA 1
ATOM 600 C C . GLU A 1 73 ? 1.589 3.368 10.269 1.00 97.38 73 GLU A C 1
ATOM 602 O O . GLU A 1 73 ? 2.783 3.480 9.987 1.00 97.38 73 GLU A O 1
ATOM 607 N N . ASN A 1 74 ? 0.649 3.362 9.320 1.00 96.69 74 ASN A N 1
ATOM 608 C CA . ASN A 1 74 ? 0.886 3.420 7.881 1.00 96.69 74 ASN A CA 1
ATOM 609 C C . ASN A 1 74 ? 1.743 2.252 7.350 1.00 96.69 74 ASN A C 1
ATOM 611 O O . ASN A 1 74 ? 2.621 2.460 6.515 1.00 96.69 74 ASN A O 1
ATOM 615 N N . GLY A 1 75 ? 1.486 1.033 7.826 1.00 96.94 75 GLY A N 1
ATOM 616 C CA . GLY A 1 75 ? 2.125 -0.207 7.374 1.00 96.94 75 GLY A CA 1
ATOM 617 C C . GLY A 1 75 ? 3.356 -0.653 8.165 1.00 96.94 75 GLY A C 1
ATOM 618 O O . GLY A 1 75 ? 3.942 -1.672 7.819 1.00 96.94 75 GLY A O 1
ATOM 619 N N . LYS A 1 76 ? 3.780 0.074 9.204 1.00 96.75 76 LYS A N 1
ATOM 620 C CA . LYS A 1 76 ? 4.971 -0.290 9.986 1.00 96.75 76 LYS A CA 1
ATOM 621 C C . LYS A 1 76 ? 4.715 -1.396 11.002 1.00 96.75 76 LYS A C 1
ATOM 623 O O . LYS A 1 76 ? 5.596 -2.219 11.210 1.00 96.75 76 LYS A O 1
ATOM 628 N N . ASP A 1 77 ? 3.535 -1.428 11.609 1.00 97.62 77 ASP A N 1
ATOM 629 C CA . ASP A 1 77 ? 3.185 -2.377 12.665 1.00 97.62 77 ASP A CA 1
ATOM 630 C C . ASP A 1 77 ? 1.918 -3.144 12.282 1.00 97.62 77 ASP A C 1
ATOM 632 O O . ASP A 1 77 ? 0.818 -2.596 12.239 1.00 97.62 77 ASP A O 1
ATOM 636 N N . ILE A 1 78 ? 2.080 -4.438 12.021 1.00 97.56 78 ILE A N 1
ATOM 637 C CA . ILE A 1 78 ? 1.006 -5.348 11.597 1.00 97.56 78 ILE A CA 1
ATOM 638 C C . ILE A 1 78 ? 0.691 -6.411 12.659 1.00 97.56 78 ILE A C 1
ATOM 640 O O . ILE A 1 78 ? 0.137 -7.465 12.350 1.00 97.56 78 ILE A O 1
ATOM 644 N N . LYS A 1 79 ? 1.062 -6.148 13.919 1.00 96.31 79 LYS A N 1
ATOM 645 C CA . LYS A 1 79 ? 0.938 -7.120 15.005 1.00 96.31 79 LYS A CA 1
ATOM 646 C C . LYS A 1 79 ? -0.499 -7.627 15.165 1.00 96.31 79 LYS A C 1
ATOM 648 O O . LYS A 1 79 ? -1.423 -6.808 15.219 1.00 96.31 79 LYS A O 1
ATOM 653 N N . TYR A 1 80 ? -0.649 -8.941 15.369 1.00 97.31 80 TYR A N 1
ATOM 654 C CA . TYR A 1 80 ? -1.898 -9.715 15.513 1.00 97.31 80 TYR A CA 1
ATOM 655 C C . TYR A 1 80 ? -2.651 -10.061 14.215 1.00 97.31 80 TYR A C 1
ATOM 657 O O . TYR A 1 80 ? -3.765 -10.584 14.293 1.00 97.31 80 TYR A O 1
ATOM 665 N N . PHE A 1 81 ? -2.100 -9.741 13.047 1.00 97.56 81 PHE A N 1
ATOM 666 C CA . PHE A 1 81 ? -2.664 -10.078 11.733 1.00 97.56 81 PHE A CA 1
ATOM 667 C C . PHE A 1 81 ? -1.562 -10.183 10.662 1.00 97.56 81 PHE A C 1
ATOM 669 O O . PHE A 1 81 ? -1.777 -9.884 9.485 1.00 97.56 81 PHE A O 1
ATOM 676 N N . GLU A 1 82 ? -0.371 -10.604 11.088 1.00 96.81 82 GLU A N 1
ATOM 677 C CA . GLU A 1 82 ? 0.872 -10.583 10.324 1.00 96.81 82 GLU A CA 1
ATOM 678 C C . GLU A 1 82 ? 0.755 -11.367 9.008 1.00 96.81 82 GLU A C 1
ATOM 680 O O . GLU A 1 82 ? 1.113 -10.862 7.947 1.00 96.81 82 GLU A O 1
ATOM 685 N N . GLU A 1 83 ? 0.176 -12.568 9.065 1.00 93.94 83 GLU A N 1
ATOM 686 C CA . GLU A 1 83 ? 0.008 -13.460 7.908 1.00 93.94 83 GLU A CA 1
ATOM 687 C C . GLU A 1 83 ? -1.139 -13.025 6.978 1.00 93.94 83 GLU A C 1
ATOM 689 O O . GLU A 1 83 ? -1.179 -13.374 5.799 1.00 93.94 83 GLU A O 1
ATOM 694 N N . GLU A 1 84 ? -2.098 -12.248 7.489 1.00 95.62 84 GLU A N 1
ATOM 695 C CA . GLU A 1 84 ? -3.306 -11.887 6.744 1.00 95.62 84 GLU A CA 1
ATOM 696 C C . GLU A 1 84 ? -3.156 -10.580 5.955 1.00 95.62 84 GLU A C 1
ATOM 698 O O . GLU A 1 84 ? -3.894 -10.364 4.988 1.00 95.62 84 GLU A O 1
ATOM 703 N N . VAL A 1 85 ? -2.238 -9.692 6.360 1.00 96.06 85 VAL A N 1
ATOM 704 C CA . VAL A 1 85 ? -2.142 -8.334 5.801 1.00 96.06 85 VAL A CA 1
ATOM 705 C C . VAL A 1 85 ? -1.700 -8.331 4.340 1.00 96.06 85 VAL A C 1
ATOM 707 O O . VAL A 1 85 ? -2.307 -7.633 3.533 1.00 96.06 85 VAL A O 1
ATOM 710 N N . GLY A 1 86 ? -0.691 -9.126 3.973 1.00 94.31 86 GLY A N 1
ATOM 711 C CA . GLY A 1 86 ? -0.131 -9.148 2.618 1.00 94.31 86 GLY A CA 1
ATOM 712 C C . GLY A 1 86 ? -1.171 -9.545 1.562 1.00 94.31 86 GLY A C 1
ATOM 713 O O . GLY A 1 86 ? -1.470 -8.736 0.678 1.00 94.31 86 GLY A O 1
ATOM 714 N N . PRO A 1 87 ? -1.791 -10.736 1.679 1.00 94.62 87 PRO A N 1
ATOM 715 C CA . PRO A 1 87 ? -2.843 -11.172 0.760 1.00 94.62 87 PRO A CA 1
ATOM 716 C C . PRO A 1 87 ? -4.030 -10.201 0.707 1.00 94.62 87 PRO A C 1
ATOM 718 O O . PRO A 1 87 ? -4.548 -9.907 -0.371 1.00 94.62 87 PRO A O 1
ATOM 721 N N . PHE A 1 88 ? -4.432 -9.644 1.857 1.00 96.19 88 PHE A N 1
ATOM 722 C CA . PHE A 1 88 ? -5.514 -8.663 1.918 1.00 96.19 88 PHE A CA 1
ATOM 723 C C . PHE A 1 88 ? -5.191 -7.386 1.131 1.00 96.19 88 PHE A C 1
ATOM 725 O O . PHE A 1 88 ? -6.005 -6.942 0.320 1.00 96.19 88 PHE A O 1
ATOM 732 N N . LEU A 1 89 ? -4.007 -6.799 1.337 1.00 95.12 89 LEU A N 1
ATOM 733 C CA . LEU A 1 89 ? -3.591 -5.599 0.612 1.00 95.12 89 LEU A CA 1
ATOM 734 C C . LEU A 1 89 ? -3.528 -5.850 -0.899 1.00 95.12 89 LEU A C 1
ATOM 736 O O . LEU A 1 89 ? -3.868 -4.962 -1.683 1.00 95.12 89 LEU A O 1
ATOM 740 N N . MET A 1 90 ? -3.129 -7.053 -1.316 1.00 91.44 90 MET A N 1
ATOM 741 C CA . MET A 1 90 ? -3.060 -7.397 -2.735 1.00 91.44 90 MET A CA 1
ATOM 742 C C . MET A 1 90 ? -4.459 -7.431 -3.352 1.00 91.44 90 MET A C 1
ATOM 744 O O . MET A 1 90 ? -4.741 -6.709 -4.309 1.00 91.44 90 MET A O 1
ATOM 748 N N . GLN A 1 91 ? -5.371 -8.179 -2.724 1.00 93.62 91 GLN A N 1
ATOM 749 C CA . GLN A 1 91 ? -6.766 -8.282 -3.150 1.00 93.62 91 GLN A CA 1
ATOM 750 C C . GLN A 1 91 ? -7.473 -6.916 -3.175 1.00 93.62 91 GLN A C 1
ATOM 752 O O . GLN A 1 91 ? -8.340 -6.677 -4.015 1.00 93.62 91 GLN A O 1
ATOM 757 N N . TRP A 1 92 ? -7.128 -6.010 -2.256 1.00 95.38 92 TRP A N 1
ATOM 758 C CA . TRP A 1 92 ? -7.837 -4.740 -2.083 1.00 95.38 92 TRP A CA 1
ATOM 759 C C . TRP A 1 92 ? -7.371 -3.613 -3.024 1.00 95.38 92 TRP A C 1
ATOM 761 O O . TRP A 1 92 ? -8.062 -2.600 -3.180 1.00 95.38 92 TRP A O 1
ATOM 771 N N . MET A 1 93 ? -6.238 -3.791 -3.710 1.00 90.69 93 MET A N 1
ATOM 772 C CA . MET A 1 93 ? -5.636 -2.795 -4.605 1.00 90.69 93 MET A CA 1
ATOM 773 C C . MET A 1 93 ? -6.584 -2.216 -5.686 1.00 90.69 93 MET A C 1
ATOM 775 O O . MET A 1 93 ? -6.529 -0.999 -5.921 1.00 90.69 93 MET A O 1
ATOM 779 N N . PRO A 1 94 ? -7.485 -2.993 -6.328 1.00 90.94 94 PRO A N 1
ATOM 780 C CA . PRO A 1 94 ? -8.427 -2.450 -7.310 1.00 90.94 94 PRO A CA 1
ATOM 781 C C . PRO A 1 94 ? -9.420 -1.451 -6.702 1.00 90.94 94 PRO A C 1
ATOM 783 O O . PRO A 1 94 ? -9.637 -0.380 -7.270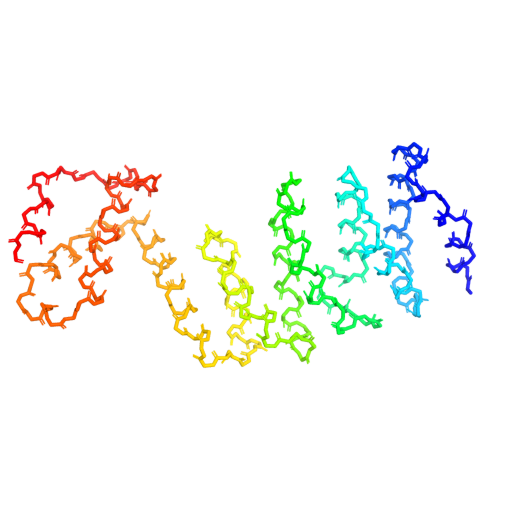 1.00 90.94 94 PRO A O 1
ATOM 786 N N . ALA A 1 95 ? -9.975 -1.751 -5.522 1.00 94.06 95 ALA A N 1
ATOM 787 C CA . ALA A 1 95 ? -10.934 -0.874 -4.845 1.00 94.06 95 ALA A CA 1
ATOM 788 C C . ALA A 1 95 ? -10.291 0.462 -4.446 1.00 94.06 95 ALA A C 1
ATOM 790 O O . ALA A 1 95 ? -10.867 1.530 -4.648 1.00 94.06 95 ALA A O 1
ATOM 791 N N . ILE A 1 96 ? -9.056 0.404 -3.946 1.00 94.31 96 ILE A N 1
ATOM 792 C CA . ILE A 1 96 ? -8.278 1.582 -3.557 1.00 94.31 96 ILE A CA 1
ATOM 793 C C . ILE A 1 96 ? -7.941 2.468 -4.760 1.00 94.31 96 ILE A C 1
ATOM 795 O O . ILE A 1 96 ? -7.984 3.700 -4.675 1.00 94.31 96 ILE A O 1
ATOM 799 N N . THR A 1 97 ? -7.642 1.841 -5.897 1.00 88.75 97 THR A N 1
ATOM 800 C CA . THR A 1 97 ? -7.422 2.554 -7.158 1.00 88.75 97 THR A CA 1
ATOM 801 C C . THR A 1 97 ? -8.704 3.236 -7.634 1.00 88.75 97 THR A C 1
ATOM 803 O O . THR A 1 97 ? -8.652 4.388 -8.061 1.00 88.75 97 THR A O 1
ATOM 806 N N . GLY A 1 98 ? -9.858 2.579 -7.476 1.00 89.62 98 GLY A N 1
ATOM 807 C CA . GLY A 1 98 ? -11.174 3.130 -7.811 1.00 89.62 98 GLY A CA 1
ATOM 808 C C . GLY A 1 98 ? -11.526 4.427 -7.074 1.00 89.62 98 GLY A C 1
ATOM 809 O O . GLY A 1 98 ? -12.236 5.262 -7.626 1.00 89.62 98 GLY A O 1
ATOM 810 N N . VAL A 1 99 ? -10.989 4.638 -5.867 1.00 93.88 99 VAL A N 1
ATOM 811 C CA . VAL A 1 99 ? -11.202 5.864 -5.070 1.00 93.88 99 VAL A CA 1
ATOM 812 C C . VAL A 1 99 ? -10.028 6.851 -5.115 1.00 93.88 99 VAL A C 1
ATOM 814 O O . VAL A 1 99 ? -10.000 7.814 -4.350 1.00 93.88 99 VAL A O 1
ATOM 817 N N . GLY A 1 100 ? -9.033 6.630 -5.982 1.00 90.25 100 GLY A N 1
ATOM 818 C CA . GLY A 1 100 ? -7.917 7.563 -6.182 1.00 90.25 100 GLY A CA 1
ATOM 819 C C . GLY A 1 100 ? -6.908 7.642 -5.026 1.00 90.25 100 GLY A C 1
ATOM 820 O O . GLY A 1 100 ? -6.153 8.609 -4.942 1.00 90.25 100 GLY A O 1
ATOM 821 N N . LYS A 1 101 ? -6.858 6.639 -4.139 1.00 92.56 101 LYS A N 1
ATOM 822 C CA . LYS A 1 101 ? -5.953 6.599 -2.967 1.00 92.56 101 LYS A CA 1
ATOM 823 C C . LYS A 1 101 ? -4.673 5.776 -3.220 1.00 92.56 101 LYS A C 1
ATOM 825 O O . LYS A 1 101 ? -3.913 5.488 -2.295 1.00 92.56 101 LYS A O 1
ATOM 830 N N . THR A 1 102 ? -4.389 5.420 -4.478 1.00 87.94 102 THR A N 1
ATOM 831 C CA . THR A 1 102 ? -3.276 4.538 -4.886 1.00 87.94 102 THR A CA 1
ATOM 832 C C . THR A 1 102 ? -1.919 4.958 -4.318 1.00 87.94 102 THR A C 1
ATOM 834 O O . THR A 1 102 ? -1.170 4.113 -3.843 1.00 87.94 102 THR A O 1
ATOM 837 N N . GLN A 1 103 ? -1.583 6.252 -4.327 1.00 85.19 103 GLN A N 1
ATOM 838 C CA . GLN A 1 103 ? -0.269 6.712 -3.859 1.00 85.19 103 GLN A CA 1
ATOM 839 C C . GLN A 1 103 ? -0.056 6.444 -2.362 1.00 85.19 103 GLN A C 1
ATOM 841 O O . GLN A 1 103 ? 1.001 5.958 -1.965 1.00 85.19 103 GLN A O 1
ATOM 846 N N . GLN A 1 104 ? -1.062 6.734 -1.534 1.00 91.88 104 GLN A N 1
ATOM 847 C CA . GLN A 1 104 ? -1.000 6.481 -0.092 1.00 91.88 104 GLN A CA 1
ATOM 848 C C . GLN A 1 104 ? -0.964 4.978 0.195 1.00 91.88 104 GLN A C 1
ATOM 850 O O . GLN A 1 104 ? -0.253 4.534 1.089 1.00 91.88 104 GLN A O 1
ATOM 855 N N . PHE A 1 105 ? -1.678 4.185 -0.602 1.00 93.69 105 PHE A N 1
ATOM 856 C CA . PHE A 1 105 ? -1.676 2.730 -0.492 1.00 93.69 105 PHE A CA 1
ATOM 857 C C . PHE A 1 105 ? -0.321 2.107 -0.816 1.00 93.69 105 PHE A C 1
ATOM 859 O O . PHE A 1 105 ? 0.146 1.221 -0.107 1.00 93.69 105 PHE A O 1
ATOM 866 N N . LEU A 1 106 ? 0.358 2.611 -1.846 1.00 89.19 106 LEU A N 1
ATOM 867 C CA . LEU A 1 106 ? 1.718 2.183 -2.163 1.00 89.19 106 LEU A CA 1
ATOM 868 C C . LEU A 1 106 ? 2.707 2.572 -1.054 1.00 89.19 106 LEU A C 1
ATOM 870 O O . LEU A 1 106 ? 3.622 1.806 -0.770 1.00 89.19 106 LEU A O 1
ATOM 874 N N . ALA A 1 107 ? 2.501 3.702 -0.368 1.00 88.56 107 ALA A N 1
ATOM 875 C CA . ALA A 1 107 ? 3.300 4.054 0.808 1.00 88.56 107 ALA A CA 1
ATOM 876 C C . ALA A 1 107 ? 3.097 3.066 1.976 1.00 88.56 107 ALA A C 1
ATOM 878 O O . ALA A 1 107 ? 4.061 2.749 2.674 1.00 88.56 107 ALA A O 1
ATOM 879 N N . VAL A 1 108 ? 1.878 2.539 2.160 1.00 95.44 108 VAL A N 1
ATOM 880 C CA . VAL A 1 108 ? 1.620 1.444 3.112 1.00 95.44 108 VAL A CA 1
ATOM 881 C C . VAL A 1 108 ? 2.389 0.191 2.699 1.00 95.44 108 VAL A C 1
ATOM 883 O O . VAL A 1 108 ? 3.093 -0.371 3.530 1.00 95.44 108 VAL A O 1
ATOM 886 N N . TRP A 1 109 ? 2.335 -0.208 1.423 1.00 93.00 109 TRP A N 1
ATOM 887 C CA . TRP A 1 109 ? 3.104 -1.351 0.910 1.00 93.00 109 TRP A CA 1
ATOM 888 C C . TRP A 1 109 ? 4.608 -1.224 1.156 1.00 93.00 109 TRP A C 1
ATOM 890 O O . TRP A 1 109 ? 5.226 -2.173 1.632 1.00 93.00 109 TRP A O 1
ATOM 900 N N . VAL A 1 110 ? 5.189 -0.050 0.884 1.00 86.19 110 VAL A N 1
ATOM 901 C CA . VAL A 1 110 ? 6.603 0.232 1.180 1.00 86.19 110 VAL A CA 1
ATOM 902 C C . VAL A 1 110 ? 6.908 -0.046 2.651 1.00 86.19 110 VAL A C 1
ATOM 904 O O . VAL A 1 110 ? 7.858 -0.758 2.955 1.00 86.19 110 VAL A O 1
ATOM 907 N N . ASN A 1 111 ? 6.099 0.469 3.577 1.00 92.38 111 ASN A N 1
ATOM 908 C CA . ASN A 1 111 ? 6.344 0.259 5.003 1.00 92.38 111 ASN A CA 1
ATOM 909 C C . ASN A 1 111 ? 6.116 -1.197 5.430 1.00 92.38 111 ASN A C 1
ATOM 911 O O . ASN A 1 111 ? 6.927 -1.728 6.184 1.00 92.38 111 ASN A O 1
ATOM 915 N N . VAL A 1 112 ? 5.086 -1.871 4.910 1.00 94.69 112 VAL A N 1
ATOM 916 C CA . VAL A 1 112 ? 4.847 -3.292 5.208 1.00 94.69 112 VAL A CA 1
ATOM 917 C C . VAL A 1 112 ? 6.068 -4.119 4.827 1.00 94.69 112 VAL A C 1
ATOM 919 O O . VAL A 1 112 ? 6.564 -4.884 5.643 1.00 94.69 112 VAL A O 1
ATOM 922 N N . ILE A 1 113 ? 6.625 -3.906 3.638 1.00 87.94 113 ILE A N 1
ATOM 923 C CA . ILE A 1 113 ? 7.808 -4.642 3.183 1.00 87.94 113 ILE A CA 1
ATOM 924 C C . ILE A 1 113 ? 9.034 -4.247 4.011 1.00 87.94 113 ILE A C 1
ATOM 926 O O . ILE A 1 113 ? 9.740 -5.107 4.523 1.00 87.94 113 ILE A O 1
ATOM 930 N N . LYS A 1 114 ? 9.260 -2.946 4.213 1.00 84.25 114 LYS A N 1
ATOM 931 C CA . LYS A 1 114 ? 10.419 -2.426 4.949 1.00 84.25 114 LYS A CA 1
ATOM 932 C C . LYS A 1 114 ? 10.504 -2.926 6.393 1.00 84.25 114 LYS A C 1
ATOM 934 O O . LYS A 1 114 ? 11.599 -3.205 6.874 1.00 84.25 114 LYS A O 1
ATOM 939 N N . PHE A 1 115 ? 9.378 -2.968 7.100 1.00 89.88 115 PHE A N 1
ATOM 940 C CA . PHE A 1 115 ? 9.341 -3.272 8.533 1.00 89.88 115 PHE A CA 1
ATOM 941 C C . PHE A 1 115 ? 8.914 -4.711 8.832 1.00 89.88 115 PHE A C 1
ATOM 943 O O . PHE A 1 115 ? 9.218 -5.212 9.910 1.00 89.88 115 PHE A O 1
ATOM 950 N N . ASN A 1 116 ? 8.244 -5.384 7.891 1.00 91.75 116 ASN A N 1
ATOM 951 C CA . ASN A 1 116 ? 7.576 -6.661 8.135 1.00 91.75 116 ASN A CA 1
ATOM 952 C C . ASN A 1 116 ? 7.835 -7.715 7.045 1.00 91.75 116 ASN A C 1
ATOM 954 O O . ASN A 1 116 ? 7.071 -8.670 6.943 1.00 91.75 116 ASN A O 1
ATOM 958 N N . ALA A 1 117 ? 8.912 -7.582 6.257 1.00 83.81 117 ALA A N 1
ATOM 959 C CA . ALA A 1 117 ? 9.281 -8.518 5.185 1.00 83.81 117 ALA A CA 1
ATOM 960 C C . ALA A 1 117 ? 9.203 -10.004 5.577 1.00 83.81 117 ALA A C 1
ATOM 962 O O . ALA A 1 117 ? 8.799 -10.821 4.759 1.00 83.81 117 ALA A O 1
ATOM 963 N N . ALA A 1 118 ? 9.540 -10.354 6.824 1.00 86.81 118 ALA A N 1
ATOM 964 C CA . ALA A 1 118 ? 9.497 -11.731 7.324 1.00 86.81 118 ALA A CA 1
ATOM 965 C C . ALA A 1 118 ? 8.094 -12.373 7.303 1.00 86.81 118 ALA A C 1
ATOM 967 O O . ALA A 1 118 ? 7.992 -13.594 7.362 1.00 86.81 118 ALA A O 1
ATOM 968 N N . TYR A 1 119 ? 7.033 -11.565 7.223 1.00 89.06 119 TYR A N 1
ATOM 969 C CA . TYR A 1 119 ? 5.638 -12.011 7.180 1.00 89.06 119 TYR A CA 1
ATOM 970 C C . TYR A 1 119 ? 5.001 -11.866 5.791 1.00 89.06 119 TYR A C 1
ATOM 972 O O . TYR A 1 119 ? 3.827 -12.183 5.613 1.00 89.06 119 TYR A O 1
ATOM 980 N N . VAL A 1 120 ? 5.744 -11.361 4.800 1.00 86.81 120 VAL A N 1
ATOM 981 C CA . VAL A 1 120 ? 5.239 -11.193 3.434 1.00 86.81 120 VAL A CA 1
ATOM 982 C C . VAL A 1 120 ? 5.642 -12.407 2.603 1.00 86.81 120 VAL A C 1
ATOM 984 O O . VAL A 1 120 ? 6.821 -12.613 2.329 1.00 86.81 120 VAL A O 1
ATOM 987 N N . ASP A 1 121 ? 4.645 -13.191 2.196 1.00 86.06 121 ASP A N 1
ATOM 988 C CA . ASP A 1 121 ? 4.837 -14.395 1.384 1.00 86.06 121 ASP A CA 1
ATOM 989 C C . ASP A 1 121 ? 5.476 -14.080 0.015 1.00 86.06 121 ASP A C 1
ATOM 991 O O . ASP A 1 121 ? 5.224 -13.041 -0.608 1.00 86.06 121 ASP A O 1
ATOM 995 N N . GLU A 1 122 ? 6.285 -15.018 -0.467 1.00 76.38 122 GLU A N 1
ATOM 996 C CA . GLU A 1 122 ? 6.951 -14.987 -1.765 1.00 76.38 122 GLU A CA 1
ATOM 997 C C . GLU A 1 122 ? 5.965 -14.797 -2.938 1.00 76.38 122 GLU A C 1
ATOM 999 O O . GLU A 1 122 ? 6.243 -14.024 -3.864 1.00 76.38 122 GLU A O 1
ATOM 1004 N N . GLU A 1 123 ? 4.780 -15.415 -2.883 1.00 83.06 123 GLU A N 1
ATOM 1005 C CA . GLU A 1 123 ? 3.742 -15.244 -3.906 1.00 83.06 123 GLU A CA 1
ATOM 1006 C C . GLU A 1 123 ? 3.135 -13.831 -3.880 1.00 83.06 123 GLU A C 1
ATOM 1008 O O . GLU A 1 123 ? 2.892 -13.248 -4.940 1.00 83.06 123 GLU A O 1
ATOM 1013 N N . VAL A 1 124 ? 2.988 -13.216 -2.699 1.00 84.25 124 VAL A N 1
ATOM 1014 C CA . VAL A 1 124 ? 2.535 -11.816 -2.578 1.00 84.25 124 VAL A CA 1
ATOM 1015 C C . VAL A 1 124 ? 3.560 -10.869 -3.206 1.00 84.25 124 VAL A C 1
ATOM 1017 O O . VAL A 1 124 ? 3.188 -9.945 -3.931 1.00 84.25 124 VAL A O 1
ATOM 1020 N N . ILE A 1 125 ? 4.857 -11.107 -2.988 1.00 77.75 125 ILE A N 1
ATOM 1021 C CA . ILE A 1 125 ? 5.936 -10.307 -3.590 1.00 77.75 125 ILE A CA 1
ATOM 1022 C C . ILE A 1 125 ? 5.917 -10.436 -5.115 1.00 77.75 125 ILE A C 1
ATOM 1024 O O . ILE A 1 125 ? 5.992 -9.438 -5.834 1.00 77.75 125 ILE A O 1
ATOM 1028 N N . LYS A 1 126 ? 5.796 -11.661 -5.626 1.00 75.00 126 LYS A N 1
ATOM 1029 C CA . LYS A 1 126 ? 5.713 -11.942 -7.064 1.00 75.00 126 LYS A CA 1
ATOM 1030 C C . LYS A 1 126 ? 4.533 -11.226 -7.716 1.00 75.00 126 LYS A C 1
ATOM 1032 O O . LYS A 1 126 ? 4.709 -10.576 -8.750 1.00 75.00 126 LYS A O 1
ATOM 1037 N N . GLU A 1 127 ? 3.355 -11.291 -7.102 1.00 80.31 127 GLU A N 1
ATOM 1038 C CA . GLU A 1 127 ? 2.163 -10.608 -7.597 1.00 80.31 127 GLU A CA 1
ATOM 1039 C C . GLU A 1 127 ? 2.313 -9.078 -7.525 1.00 80.31 127 GLU A C 1
ATOM 1041 O O . GLU A 1 127 ? 1.952 -8.372 -8.470 1.00 80.31 127 GLU A O 1
ATOM 1046 N N . LEU A 1 128 ? 2.960 -8.550 -6.480 1.00 78.31 128 LEU A N 1
ATOM 1047 C CA . LEU A 1 128 ? 3.253 -7.120 -6.347 1.00 78.31 128 LEU A CA 1
ATOM 1048 C C . LEU A 1 128 ? 4.179 -6.611 -7.454 1.00 78.31 128 LEU A C 1
ATOM 1050 O O . LEU A 1 128 ? 3.926 -5.558 -8.046 1.00 78.31 128 LEU A O 1
ATOM 1054 N N . VAL A 1 129 ? 5.242 -7.361 -7.760 1.00 69.31 129 VAL A N 1
ATOM 1055 C CA . VAL A 1 129 ? 6.179 -7.048 -8.848 1.00 69.31 129 VAL A CA 1
ATOM 1056 C C . VAL A 1 129 ? 5.464 -7.090 -10.201 1.00 69.31 129 VAL A C 1
ATOM 1058 O O . VAL A 1 129 ? 5.684 -6.216 -11.044 1.00 69.31 129 VAL A O 1
ATOM 1061 N N . HIS A 1 130 ? 4.571 -8.061 -10.403 1.00 71.69 130 HIS A N 1
ATOM 1062 C CA . HIS A 1 130 ? 3.774 -8.175 -11.622 1.00 71.69 130 HIS A CA 1
ATOM 1063 C C . HIS A 1 130 ? 2.808 -6.989 -11.798 1.00 71.69 130 HIS A C 1
ATOM 1065 O O . HIS A 1 130 ? 2.824 -6.319 -12.834 1.00 71.69 130 HIS A O 1
ATOM 1071 N N . ASN A 1 131 ? 2.026 -6.666 -10.765 1.00 68.94 131 ASN A N 1
ATOM 1072 C CA . ASN A 1 131 ? 1.029 -5.590 -10.786 1.00 68.94 131 ASN A CA 1
ATOM 1073 C C . ASN A 1 131 ? 1.646 -4.182 -10.800 1.00 68.94 131 ASN A C 1
ATOM 1075 O O . ASN A 1 131 ? 0.992 -3.211 -11.181 1.00 68.94 131 ASN A O 1
ATOM 1079 N N . SER A 1 132 ? 2.927 -4.058 -10.454 1.00 64.06 132 SER A N 1
ATOM 1080 C CA . SER A 1 132 ? 3.678 -2.800 -10.484 1.00 64.06 132 SER A CA 1
ATOM 1081 C C . SER A 1 132 ? 4.154 -2.370 -11.883 1.00 64.06 132 SER A C 1
ATOM 1083 O O . SER A 1 132 ? 4.600 -1.234 -12.057 1.00 64.06 132 SER A O 1
ATOM 1085 N N . GLN A 1 133 ? 4.041 -3.223 -12.912 1.00 56.22 133 GLN A N 1
ATOM 1086 C CA . GLN A 1 133 ? 4.488 -2.910 -14.280 1.00 56.22 133 GLN A CA 1
ATOM 1087 C C . GLN A 1 133 ? 3.804 -1.696 -14.962 1.00 56.22 133 GLN A C 1
ATOM 1089 O O . GLN A 1 133 ? 4.481 -1.013 -15.740 1.00 56.22 133 GLN A O 1
ATOM 1094 N N . PRO A 1 134 ? 2.510 -1.374 -14.731 1.00 52.25 134 PRO A N 1
ATOM 1095 C CA . PRO A 1 134 ? 1.853 -0.230 -15.376 1.00 52.25 134 PRO A CA 1
ATOM 1096 C C . PRO A 1 134 ? 1.997 1.101 -14.610 1.00 52.25 134 PRO A C 1
ATOM 1098 O O . PRO A 1 134 ? 1.928 2.168 -15.234 1.00 52.25 134 PRO A O 1
ATOM 1101 N N . VAL A 1 135 ? 2.218 1.066 -13.287 1.00 52.38 135 VAL A N 1
ATOM 1102 C CA . VAL A 1 135 ? 2.133 2.222 -12.363 1.00 52.38 135 VAL A CA 1
ATOM 1103 C C . VAL A 1 135 ? 3.539 2.718 -11.985 1.00 52.38 135 VAL A C 1
ATOM 1105 O O . VAL A 1 135 ? 4.019 2.661 -10.861 1.00 52.38 135 VAL A O 1
ATOM 1108 N N . VAL A 1 136 ? 4.237 3.194 -13.010 1.00 52.03 136 VAL A N 1
ATOM 1109 C CA . VAL A 1 136 ? 5.707 3.193 -13.104 1.00 52.03 136 VAL A CA 1
ATOM 1110 C C . VAL A 1 136 ? 6.465 4.178 -12.189 1.00 52.03 136 VAL A C 1
ATOM 1112 O O . VAL A 1 136 ? 7.646 3.971 -11.957 1.00 52.03 136 VAL A O 1
ATOM 1115 N N . LEU A 1 137 ? 5.857 5.239 -11.646 1.00 49.38 137 LEU A N 1
ATOM 1116 C CA . LEU A 1 137 ? 6.613 6.218 -10.831 1.00 49.38 137 LEU A CA 1
ATOM 1117 C C . LEU A 1 137 ? 6.554 5.937 -9.325 1.00 49.38 137 LEU A C 1
ATOM 1119 O O . LEU A 1 137 ? 7.572 6.041 -8.649 1.00 49.38 137 LEU A O 1
ATOM 1123 N N . THR A 1 138 ? 5.395 5.538 -8.801 1.00 53.03 138 THR A N 1
ATOM 1124 C CA . THR A 1 138 ? 5.233 5.256 -7.364 1.00 53.03 138 THR A CA 1
ATOM 1125 C C . THR A 1 138 ? 5.603 3.812 -7.018 1.00 53.03 138 THR A C 1
ATOM 1127 O O . THR A 1 138 ? 6.139 3.564 -5.942 1.00 53.03 138 THR A O 1
ATOM 1130 N N . CYS A 1 139 ? 5.428 2.860 -7.943 1.00 60.97 139 CYS A N 1
ATOM 1131 C CA . CYS A 1 139 ? 5.860 1.479 -7.721 1.00 60.97 139 CYS A CA 1
ATOM 1132 C C . CYS A 1 139 ? 7.382 1.310 -7.684 1.00 60.97 139 CYS A C 1
ATOM 1134 O O . CYS A 1 139 ? 7.839 0.316 -7.141 1.00 60.97 139 CYS A O 1
ATOM 1136 N N . LEU A 1 140 ? 8.184 2.259 -8.184 1.00 61.91 140 LEU A N 1
ATOM 1137 C CA . LEU A 1 140 ? 9.643 2.182 -8.038 1.00 61.91 140 LEU A CA 1
ATOM 1138 C C . LEU A 1 140 ? 10.087 2.139 -6.581 1.00 61.91 140 LEU A C 1
ATOM 1140 O O . LEU A 1 140 ? 11.002 1.397 -6.268 1.00 61.91 140 LEU A O 1
ATOM 1144 N N . GLN A 1 141 ? 9.437 2.903 -5.699 1.00 61.81 141 GLN A N 1
ATOM 1145 C CA . GLN A 1 141 ? 9.767 2.889 -4.273 1.00 61.81 141 GLN A CA 1
ATOM 1146 C C . GLN A 1 141 ? 9.418 1.539 -3.645 1.00 61.81 141 GLN A C 1
ATOM 1148 O O . GLN A 1 141 ? 10.172 1.027 -2.823 1.00 61.81 141 GLN A O 1
ATOM 1153 N N . VAL A 1 142 ? 8.302 0.938 -4.067 1.00 65.56 142 VAL A N 1
ATOM 1154 C CA . VAL A 1 142 ? 7.914 -0.416 -3.651 1.00 65.56 142 VAL A CA 1
ATOM 1155 C C . VAL A 1 142 ? 8.934 -1.432 -4.159 1.00 65.56 142 VAL A C 1
ATOM 1157 O O . VAL A 1 142 ? 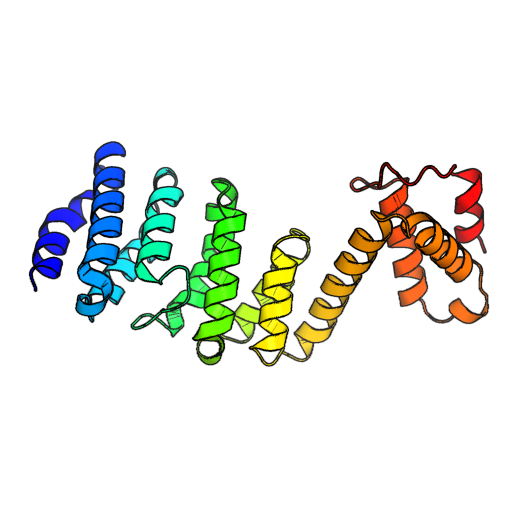9.442 -2.213 -3.370 1.00 65.56 142 VAL A O 1
ATOM 1160 N N . LEU A 1 143 ? 9.285 -1.384 -5.445 1.00 68.88 143 LEU A N 1
ATOM 1161 C CA . LEU A 1 143 ? 10.251 -2.282 -6.082 1.00 68.88 143 LEU A CA 1
ATOM 1162 C C . LEU A 1 143 ? 11.658 -2.156 -5.468 1.00 68.88 143 LEU A C 1
ATOM 1164 O O . LEU A 1 143 ? 12.295 -3.169 -5.201 1.00 68.88 143 LEU A O 1
ATOM 1168 N N . ASP A 1 144 ? 12.119 -0.938 -5.195 1.00 67.94 144 ASP A N 1
ATOM 1169 C CA . ASP A 1 144 ? 13.383 -0.669 -4.497 1.00 67.94 144 ASP A CA 1
ATOM 1170 C C . ASP A 1 144 ? 13.364 -1.263 -3.081 1.00 67.94 144 ASP A C 1
ATOM 1172 O O . ASP A 1 144 ? 14.255 -2.013 -2.691 1.00 67.94 144 ASP A O 1
ATOM 1176 N N . THR A 1 145 ? 12.268 -1.049 -2.346 1.00 66.25 145 THR A N 1
ATOM 1177 C CA . THR A 1 145 ? 12.092 -1.618 -1.002 1.00 66.25 145 THR A CA 1
ATOM 1178 C C . THR A 1 145 ? 12.041 -3.149 -1.027 1.00 66.25 145 THR A C 1
ATOM 1180 O O . THR A 1 145 ? 12.643 -3.790 -0.170 1.00 66.25 145 THR A O 1
ATOM 1183 N N . VAL A 1 146 ? 11.379 -3.757 -2.017 1.00 72.38 146 VAL A N 1
ATOM 1184 C CA . VAL A 1 146 ? 11.359 -5.217 -2.213 1.00 72.38 146 VAL A CA 1
ATOM 1185 C C . VAL A 1 146 ? 12.784 -5.753 -2.354 1.00 72.38 146 VAL A C 1
ATOM 1187 O O . VAL A 1 146 ? 13.134 -6.706 -1.666 1.00 72.38 146 VAL A O 1
ATOM 1190 N N . VAL A 1 147 ? 13.635 -5.127 -3.169 1.00 69.75 147 VAL A N 1
ATOM 1191 C CA . VAL A 1 147 ? 15.035 -5.564 -3.335 1.00 69.75 147 VAL A CA 1
ATOM 1192 C C . VAL A 1 147 ? 15.849 -5.399 -2.058 1.00 69.75 147 VAL A C 1
ATOM 1194 O O . VAL A 1 147 ? 16.668 -6.257 -1.744 1.00 69.75 147 VAL A O 1
ATOM 1197 N N . CYS A 1 148 ? 15.647 -4.305 -1.323 1.00 70.50 148 CYS A N 1
ATOM 1198 C CA . CYS A 1 148 ? 16.418 -4.037 -0.113 1.00 70.50 148 CYS A CA 1
ATOM 1199 C C . CYS A 1 148 ? 16.053 -4.953 1.062 1.00 70.50 148 CYS A C 1
ATOM 1201 O O . CYS A 1 148 ? 16.912 -5.211 1.903 1.00 70.50 148 CYS A O 1
ATOM 1203 N N . TYR A 1 149 ? 14.794 -5.394 1.151 1.00 71.94 149 TYR A N 1
ATOM 1204 C CA . TYR A 1 149 ? 14.261 -6.032 2.360 1.00 71.94 149 TYR A CA 1
ATOM 1205 C C . TYR A 1 149 ? 13.727 -7.453 2.153 1.00 71.94 149 TYR A C 1
ATOM 1207 O O . TYR A 1 149 ? 13.412 -8.115 3.139 1.00 71.94 149 TYR A O 1
ATOM 1215 N N . THR A 1 150 ? 13.643 -7.953 0.917 1.00 72.06 150 THR A N 1
ATOM 1216 C CA . THR A 1 150 ? 13.166 -9.316 0.634 1.00 72.06 150 THR A CA 1
ATOM 1217 C C . THR A 1 150 ? 14.129 -10.073 -0.273 1.00 72.06 150 THR A C 1
ATOM 1219 O O . THR A 1 150 ? 14.792 -9.487 -1.130 1.00 72.06 150 THR A O 1
ATOM 1222 N N . ASN A 1 151 ? 14.183 -11.397 -0.115 1.00 71.50 151 ASN A N 1
ATOM 1223 C CA . ASN A 1 151 ? 14.834 -12.260 -1.094 1.00 71.50 151 ASN A CA 1
ATOM 1224 C C . ASN A 1 151 ? 13.868 -12.479 -2.257 1.00 71.50 151 ASN A C 1
ATOM 1226 O O . ASN A 1 151 ? 12.810 -13.079 -2.084 1.00 71.50 151 ASN A O 1
ATOM 1230 N N . LEU A 1 152 ? 14.225 -11.974 -3.436 1.00 63.88 152 LEU A N 1
ATOM 1231 C CA . LEU A 1 152 ? 13.381 -12.109 -4.615 1.00 63.88 152 LEU A CA 1
ATOM 1232 C C . LEU A 1 152 ? 13.360 -13.565 -5.127 1.00 63.88 152 LEU A C 1
ATOM 1234 O O . LEU A 1 152 ? 14.436 -14.106 -5.406 1.00 63.88 152 LEU A O 1
ATOM 1238 N N . PRO A 1 153 ? 12.173 -14.162 -5.362 1.00 72.19 153 PRO A N 1
ATOM 1239 C CA . PRO A 1 153 ? 12.031 -15.416 -6.103 1.00 72.19 153 PRO A CA 1
ATOM 1240 C C . PRO A 1 153 ? 12.817 -15.389 -7.411 1.00 72.19 153 PRO A C 1
ATOM 1242 O O . PRO A 1 153 ? 12.693 -14.433 -8.183 1.00 72.19 153 PRO A O 1
ATOM 1245 N N . SER A 1 154 ? 13.536 -16.466 -7.736 1.00 66.94 154 SER A N 1
ATOM 1246 C CA . SER A 1 154 ? 14.332 -16.566 -8.973 1.00 66.94 154 SER A CA 1
ATOM 1247 C C . SER A 1 154 ? 13.512 -16.294 -10.244 1.00 66.94 154 SER A C 1
ATOM 1249 O O . SER A 1 154 ? 13.985 -15.627 -11.163 1.00 66.94 154 SER A O 1
ATOM 1251 N N . GLN A 1 155 ? 12.248 -16.725 -10.264 1.00 69.06 155 GLN A N 1
ATOM 1252 C CA . GLN A 1 155 ? 11.302 -16.491 -11.363 1.00 69.06 155 GLN A CA 1
ATOM 1253 C C . GLN A 1 155 ? 10.835 -15.025 -11.463 1.00 69.06 155 GLN A C 1
ATOM 1255 O O . GLN A 1 155 ? 10.479 -14.547 -12.542 1.00 69.06 155 GLN A O 1
ATOM 1260 N N . SER A 1 156 ? 10.858 -14.287 -10.352 1.00 68.06 156 SER A N 1
ATOM 1261 C CA . SER A 1 156 ? 10.449 -12.880 -10.284 1.00 68.06 156 SER A CA 1
ATOM 1262 C C . SER A 1 156 ? 11.589 -11.916 -10.593 1.00 68.06 156 SER A C 1
ATOM 1264 O O . SER A 1 156 ? 11.311 -10.786 -10.985 1.00 68.06 156 SER A O 1
ATOM 1266 N N . ILE A 1 157 ? 12.854 -12.350 -10.500 1.00 65.69 157 ILE A N 1
ATOM 1267 C CA . ILE A 1 157 ? 14.036 -11.529 -10.822 1.00 65.69 157 ILE A CA 1
ATOM 1268 C C . ILE A 1 157 ? 13.967 -11.005 -12.258 1.00 65.69 157 ILE A C 1
ATOM 1270 O O . ILE A 1 157 ? 14.137 -9.810 -12.486 1.00 65.69 157 ILE A O 1
ATOM 1274 N N . THR A 1 158 ? 13.673 -11.860 -13.240 1.00 63.66 158 THR A N 1
ATOM 1275 C CA . THR A 1 158 ? 13.575 -11.429 -14.645 1.00 63.66 158 THR A CA 1
ATOM 1276 C C . THR A 1 158 ? 12.474 -10.385 -14.826 1.00 63.66 158 THR A C 1
ATOM 1278 O O . THR A 1 158 ? 12.688 -9.350 -15.455 1.00 63.66 158 THR A O 1
ATOM 1281 N N . THR A 1 159 ? 11.308 -10.616 -14.221 1.00 64.75 159 THR A N 1
ATOM 1282 C CA . THR A 1 159 ? 10.166 -9.690 -14.247 1.00 64.75 159 THR A CA 1
ATOM 1283 C C . THR A 1 159 ? 10.510 -8.354 -13.586 1.00 64.75 159 THR A C 1
ATOM 1285 O O . THR A 1 159 ? 10.172 -7.293 -14.116 1.00 64.75 159 THR A O 1
ATOM 1288 N N . PHE A 1 160 ? 11.227 -8.406 -12.465 1.00 63.88 160 PHE A N 1
ATOM 1289 C CA . PHE A 1 160 ? 11.709 -7.252 -11.722 1.00 63.88 160 PHE A CA 1
ATOM 1290 C C . PHE A 1 160 ? 12.704 -6.423 -12.541 1.00 63.88 160 PHE A C 1
ATOM 1292 O O . PHE A 1 160 ? 12.504 -5.222 -12.723 1.00 63.88 160 PHE A O 1
ATOM 1299 N N . ILE A 1 161 ? 13.732 -7.066 -13.107 1.00 63.38 161 ILE A N 1
ATOM 1300 C CA . ILE A 1 161 ? 14.736 -6.423 -13.965 1.00 63.38 161 ILE A CA 1
ATOM 1301 C C . ILE A 1 161 ? 14.052 -5.761 -15.164 1.00 63.38 161 ILE A C 1
ATOM 1303 O O . ILE A 1 161 ? 14.317 -4.598 -15.458 1.00 63.38 161 ILE A O 1
ATOM 1307 N N . ILE A 1 162 ? 13.110 -6.449 -15.818 1.00 65.12 162 ILE A N 1
ATOM 1308 C CA . ILE A 1 162 ? 12.348 -5.884 -16.939 1.00 65.12 162 ILE A CA 1
ATOM 1309 C C . ILE A 1 162 ? 11.568 -4.632 -16.507 1.00 65.12 162 ILE A C 1
ATOM 1311 O O . ILE A 1 162 ? 11.578 -3.629 -17.226 1.00 65.12 162 ILE A O 1
ATOM 1315 N N . ALA A 1 163 ? 10.898 -4.658 -15.351 1.00 64.94 163 ALA A N 1
ATOM 1316 C CA . ALA A 1 163 ? 10.147 -3.515 -14.829 1.00 64.94 163 ALA A CA 1
ATOM 1317 C C . ALA A 1 163 ? 11.062 -2.325 -14.477 1.00 64.94 163 ALA A C 1
ATOM 1319 O O . ALA A 1 163 ? 10.757 -1.176 -14.822 1.00 64.94 163 ALA A O 1
ATOM 1320 N N . LEU A 1 164 ? 12.214 -2.594 -13.858 1.00 65.06 164 LEU A N 1
ATOM 1321 C CA . LEU A 1 164 ? 13.210 -1.584 -13.513 1.00 65.06 164 LEU A CA 1
ATOM 1322 C C . LEU A 1 164 ? 13.820 -0.952 -14.773 1.00 65.06 164 LEU A C 1
ATOM 1324 O O . LEU A 1 164 ? 13.800 0.270 -14.914 1.00 65.06 164 LEU A O 1
ATOM 1328 N N . CYS A 1 165 ? 14.265 -1.763 -15.740 1.00 65.69 165 CYS A N 1
ATOM 1329 C CA . CYS A 1 165 ? 14.805 -1.293 -17.019 1.00 65.69 165 CYS A CA 1
ATOM 1330 C C . CYS A 1 165 ? 13.784 -0.451 -17.799 1.00 65.69 165 CYS A C 1
ATOM 1332 O O . CYS A 1 165 ? 14.142 0.598 -18.339 1.00 65.69 165 CYS A O 1
ATOM 1334 N N . ARG A 1 166 ? 12.502 -0.850 -17.806 1.00 65.94 166 ARG A N 1
ATOM 1335 C CA . ARG A 1 166 ? 11.397 -0.049 -18.372 1.00 65.94 166 ARG A CA 1
ATOM 1336 C C . ARG A 1 166 ? 11.283 1.321 -17.755 1.00 65.94 166 ARG A C 1
ATOM 1338 O O . ARG A 1 166 ? 11.077 2.306 -18.467 1.00 65.94 166 ARG A O 1
ATOM 1345 N N . THR A 1 167 ? 11.436 1.389 -16.448 1.00 64.25 167 THR A N 1
ATOM 1346 C CA . THR A 1 167 ? 11.278 2.643 -15.735 1.00 64.25 167 THR A CA 1
ATOM 1347 C C . THR A 1 167 ? 12.483 3.554 -15.901 1.00 64.25 167 THR A C 1
ATOM 1349 O O . THR A 1 167 ? 12.314 4.729 -16.221 1.00 64.25 167 THR A O 1
ATOM 1352 N N . ILE A 1 168 ? 13.691 3.011 -15.739 1.00 69.19 168 ILE A N 1
ATOM 1353 C CA . ILE A 1 168 ? 14.941 3.753 -15.921 1.00 69.19 168 ILE A CA 1
ATOM 1354 C C . ILE A 1 168 ? 14.990 4.336 -17.332 1.00 69.19 168 ILE A C 1
ATOM 1356 O O . ILE A 1 168 ? 15.212 5.535 -17.480 1.00 69.19 168 ILE A O 1
ATOM 1360 N N . MET A 1 169 ? 14.704 3.528 -18.361 1.00 73.75 169 MET A N 1
ATOM 1361 C CA . MET A 1 169 ? 14.749 3.995 -19.746 1.00 73.75 169 MET A CA 1
ATOM 1362 C C . MET A 1 169 ? 13.701 5.081 -20.017 1.00 73.75 169 MET A C 1
ATOM 1364 O O . MET A 1 169 ? 14.006 6.095 -20.643 1.00 73.75 169 MET A O 1
ATOM 1368 N N . ARG A 1 170 ? 12.479 4.933 -19.488 1.00 73.00 170 ARG A N 1
ATOM 1369 C CA . ARG A 1 170 ? 11.440 5.968 -19.595 1.00 73.00 170 ARG A CA 1
ATOM 1370 C C . ARG A 1 170 ? 11.852 7.275 -18.914 1.00 73.00 170 ARG A C 1
ATOM 1372 O O . ARG A 1 170 ? 11.668 8.339 -19.501 1.00 73.00 170 ARG A O 1
ATOM 1379 N N . ASN A 1 171 ? 12.379 7.204 -17.694 1.00 69.69 171 ASN A N 1
ATOM 1380 C CA . ASN A 1 171 ? 12.797 8.386 -16.945 1.00 69.69 171 ASN A CA 1
ATOM 1381 C C . ASN A 1 171 ? 13.968 9.080 -17.645 1.00 69.69 171 ASN A C 1
ATOM 1383 O O . ASN A 1 171 ? 13.906 10.287 -17.854 1.00 69.69 171 ASN A O 1
ATOM 1387 N N . LEU A 1 172 ? 14.974 8.316 -18.087 1.00 69.06 172 LEU A N 1
ATOM 1388 C CA . LEU A 1 172 ? 16.131 8.812 -18.834 1.00 69.06 172 LEU A CA 1
ATOM 1389 C C . LEU A 1 172 ? 15.705 9.577 -20.093 1.00 69.06 172 LEU A C 1
ATOM 1391 O O . LEU A 1 172 ? 16.174 10.695 -20.313 1.00 69.06 172 LEU A O 1
ATOM 1395 N N . LEU A 1 173 ? 14.777 9.013 -20.875 1.00 79.75 173 LEU A N 1
ATOM 1396 C CA . LEU A 1 173 ? 14.247 9.642 -22.087 1.00 79.75 173 LEU A CA 1
ATOM 1397 C C . LEU A 1 173 ? 13.535 10.972 -21.816 1.00 79.75 173 LEU A C 1
ATOM 1399 O O . LEU A 1 173 ? 13.564 11.851 -22.669 1.00 79.75 173 LEU A O 1
ATOM 1403 N N . GLY A 1 174 ? 12.936 11.141 -20.635 1.00 74.44 174 GLY A N 1
ATOM 1404 C CA . GLY A 1 174 ? 12.309 12.395 -20.211 1.00 74.44 174 GLY A CA 1
ATOM 1405 C C . GLY A 1 174 ? 13.285 13.487 -19.752 1.00 74.44 174 GLY A C 1
ATOM 1406 O O . GLY A 1 174 ? 12.853 14.616 -19.528 1.00 74.44 174 GLY A O 1
ATOM 1407 N N . THR A 1 175 ? 14.577 13.185 -19.597 1.00 75.50 175 THR A N 1
ATOM 1408 C CA . THR A 1 175 ? 15.600 14.151 -19.152 1.00 75.50 175 THR A CA 1
ATOM 1409 C C . THR A 1 175 ? 16.308 14.852 -20.319 1.00 75.50 175 THR A C 1
ATOM 1411 O O . THR A 1 175 ? 16.094 14.530 -21.487 1.00 75.50 175 THR A O 1
ATOM 1414 N N . HIS A 1 176 ? 17.236 15.766 -20.006 1.00 73.12 176 HIS A N 1
ATOM 1415 C CA . HIS A 1 176 ? 18.141 16.378 -20.987 1.00 73.12 176 HIS A CA 1
ATOM 1416 C C . HIS A 1 176 ? 19.029 15.356 -21.731 1.00 73.12 176 HIS A C 1
ATOM 1418 O O . HIS A 1 176 ? 19.519 15.653 -22.817 1.00 73.12 176 HIS A O 1
ATOM 1424 N N . LEU A 1 177 ? 19.204 14.139 -21.193 1.00 69.25 177 LEU A N 1
ATOM 1425 C CA . LEU A 1 177 ? 19.940 13.048 -21.844 1.00 69.25 177 LEU A CA 1
ATOM 1426 C C . LEU A 1 177 ? 19.089 12.253 -22.844 1.00 69.25 177 LEU A C 1
ATOM 1428 O O . LEU A 1 177 ? 19.627 11.408 -23.561 1.00 69.25 177 LEU A O 1
ATOM 1432 N N . GLY A 1 178 ? 17.781 12.515 -22.931 1.00 82.12 178 GLY A N 1
ATOM 1433 C CA . GLY A 1 178 ? 16.863 11.726 -23.750 1.00 82.12 178 GLY A CA 1
ATOM 1434 C C . GLY A 1 178 ? 17.219 11.702 -25.237 1.00 82.12 178 GLY A C 1
ATOM 1435 O O . GLY A 1 178 ? 17.116 10.656 -25.871 1.00 82.12 178 GLY A O 1
ATOM 1436 N N . HIS A 1 179 ? 17.724 12.815 -25.779 1.00 82.50 179 HIS A N 1
ATOM 1437 C CA . HIS A 1 179 ? 18.203 12.885 -27.164 1.00 82.50 179 HIS A CA 1
ATOM 1438 C C . HIS A 1 179 ? 19.393 11.946 -27.405 1.00 82.50 179 HIS A C 1
ATOM 1440 O O . HIS A 1 179 ? 19.427 11.229 -28.404 1.00 82.50 179 HIS A O 1
ATOM 1446 N N . SER A 1 180 ? 20.340 11.905 -26.463 1.00 77.25 180 SER A N 1
ATOM 1447 C CA . SER A 1 180 ? 21.514 11.026 -26.526 1.00 77.25 180 SER A CA 1
ATOM 1448 C C . SER A 1 180 ? 21.124 9.552 -26.380 1.00 77.25 180 SER A C 1
ATOM 1450 O O . SER A 1 180 ? 21.586 8.703 -27.144 1.00 77.25 180 SER A O 1
ATOM 1452 N N . ALA A 1 181 ? 20.203 9.245 -25.461 1.00 77.69 181 ALA A N 1
ATOM 1453 C CA . ALA A 1 181 ? 19.675 7.897 -25.272 1.00 77.69 181 ALA A CA 1
ATOM 1454 C C . ALA A 1 181 ? 18.938 7.392 -26.526 1.00 77.69 181 ALA A C 1
ATOM 1456 O O . ALA A 1 181 ? 19.166 6.267 -26.968 1.00 77.69 181 ALA A O 1
ATOM 1457 N N . LEU A 1 182 ? 18.105 8.236 -27.146 1.00 85.12 182 LEU A N 1
ATOM 1458 C CA . LEU A 1 182 ? 17.379 7.899 -28.371 1.00 85.12 182 LEU A CA 1
ATOM 1459 C C . LEU A 1 182 ? 18.318 7.688 -29.561 1.00 85.12 182 LEU A C 1
ATOM 1461 O O . LEU A 1 182 ? 18.167 6.711 -30.295 1.00 85.12 182 LEU A O 1
ATOM 1465 N N . TYR A 1 183 ? 19.318 8.557 -29.718 1.00 83.62 183 TYR A N 1
ATOM 1466 C CA . TYR A 1 183 ? 20.356 8.400 -30.735 1.00 83.62 183 TYR A CA 1
ATOM 1467 C C . TYR A 1 183 ? 21.149 7.101 -30.546 1.00 83.62 183 TYR A C 1
ATOM 1469 O O . TYR A 1 183 ? 21.375 6.365 -31.503 1.00 83.62 183 TYR A O 1
ATOM 1477 N N . THR A 1 184 ? 21.514 6.777 -29.305 1.00 80.69 184 THR A N 1
ATOM 1478 C CA . THR A 1 184 ? 22.225 5.535 -28.972 1.00 80.69 184 THR A CA 1
ATOM 1479 C C . THR A 1 184 ? 21.388 4.305 -29.316 1.00 80.69 184 THR A C 1
ATOM 1481 O O . THR A 1 184 ? 21.904 3.377 -29.927 1.00 80.69 184 THR A O 1
ATOM 1484 N N . MET A 1 185 ? 20.086 4.314 -29.018 1.00 86.25 185 MET A N 1
ATOM 1485 C CA . MET A 1 185 ? 19.188 3.224 -29.414 1.00 86.25 185 MET A CA 1
ATOM 1486 C C . MET A 1 185 ? 19.060 3.094 -30.935 1.00 86.25 185 MET A C 1
ATOM 1488 O O . MET A 1 185 ? 19.095 1.980 -31.440 1.00 86.25 185 MET A O 1
ATOM 1492 N N . CYS A 1 186 ? 18.986 4.202 -31.680 1.00 85.81 186 CYS A N 1
ATOM 1493 C CA . CYS A 1 186 ? 19.001 4.156 -33.147 1.00 85.81 186 CYS A CA 1
ATOM 1494 C C . CYS A 1 186 ? 20.309 3.557 -33.684 1.00 85.81 186 CYS A C 1
ATOM 1496 O O . CYS A 1 186 ? 20.278 2.762 -34.615 1.00 85.81 186 CYS A O 1
ATOM 1498 N N . ARG A 1 187 ? 21.451 3.884 -33.067 1.00 85.31 187 ARG A N 1
ATOM 1499 C CA . ARG A 1 187 ? 22.746 3.292 -33.428 1.00 85.31 187 ARG A CA 1
ATOM 1500 C C . ARG A 1 187 ? 22.827 1.802 -33.117 1.00 85.31 187 ARG A C 1
ATOM 1502 O O . ARG A 1 187 ? 23.375 1.074 -33.928 1.00 85.31 187 ARG A O 1
ATOM 1509 N N . ILE A 1 188 ? 22.278 1.357 -31.986 1.00 84.25 188 ILE A N 1
ATOM 1510 C CA . ILE A 1 188 ? 22.198 -0.070 -31.633 1.00 84.25 188 ILE A CA 1
ATOM 1511 C C . ILE A 1 188 ? 21.396 -0.837 -32.689 1.00 84.25 188 ILE A C 1
ATOM 1513 O O . ILE A 1 188 ? 21.808 -1.917 -33.091 1.00 84.25 188 ILE A O 1
ATOM 1517 N N . LEU A 1 189 ? 20.288 -0.266 -33.179 1.00 84.19 189 LEU A N 1
ATOM 1518 C CA . LEU A 1 189 ? 19.488 -0.887 -34.242 1.00 84.19 189 LEU A CA 1
ATOM 1519 C C . LEU A 1 189 ? 20.236 -0.983 -35.583 1.00 84.19 189 LEU A C 1
ATOM 1521 O O . LEU A 1 189 ? 19.957 -1.876 -36.368 1.00 84.19 189 LEU A O 1
ATOM 1525 N N . GLN A 1 190 ? 21.191 -0.085 -35.833 1.00 84.81 190 GLN A N 1
ATOM 1526 C CA . GLN A 1 190 ? 22.006 -0.070 -37.052 1.00 84.81 190 GLN A CA 1
ATOM 1527 C C . GLN A 1 190 ? 23.296 -0.896 -36.938 1.00 84.81 190 GLN A C 1
ATOM 1529 O O . GLN A 1 190 ? 23.983 -1.094 -37.939 1.00 84.81 190 GLN A O 1
ATOM 1534 N N . ASP A 1 191 ? 23.679 -1.328 -35.735 1.00 84.56 191 ASP A N 1
ATOM 1535 C CA . ASP A 1 191 ? 24.955 -1.996 -35.510 1.00 84.56 191 ASP A CA 1
ATOM 1536 C C . ASP A 1 191 ? 24.852 -3.503 -35.765 1.00 84.56 191 ASP A C 1
ATOM 1538 O O . ASP A 1 191 ? 24.196 -4.244 -35.031 1.00 84.56 191 ASP A O 1
ATOM 1542 N N . THR A 1 192 ? 25.591 -3.974 -36.771 1.00 78.69 192 THR A N 1
ATOM 1543 C CA . THR A 1 192 ? 25.742 -5.393 -37.119 1.00 78.69 192 THR A CA 1
ATOM 1544 C C . THR A 1 192 ? 26.179 -6.274 -35.946 1.00 78.69 192 THR A C 1
ATOM 1546 O O . THR A 1 192 ? 25.822 -7.447 -35.916 1.00 78.69 192 THR A O 1
ATOM 1549 N N . SER A 1 193 ? 26.916 -5.739 -34.963 1.00 80.94 193 SER A N 1
ATOM 1550 C CA . SER A 1 193 ? 27.326 -6.511 -33.779 1.00 80.94 193 SER A CA 1
ATOM 1551 C C . SER A 1 193 ? 26.162 -6.810 -32.821 1.00 80.94 193 SER A C 1
ATOM 1553 O O . SER A 1 193 ? 26.147 -7.843 -32.152 1.00 80.94 193 SER A O 1
ATOM 1555 N N . SER A 1 194 ? 25.150 -5.936 -32.807 1.00 74.75 194 SER A N 1
ATOM 1556 C CA . SER A 1 194 ? 23.966 -6.029 -31.946 1.00 74.75 194 SER A CA 1
ATOM 1557 C C . SER A 1 194 ? 22.864 -6.917 -32.541 1.00 74.75 194 SER A C 1
ATOM 1559 O O . SER A 1 194 ? 21.922 -7.276 -31.837 1.00 74.75 194 SER A O 1
ATOM 1561 N N . GLN A 1 195 ? 23.000 -7.334 -33.807 1.00 78.50 195 GLN A N 1
ATOM 1562 C CA . GLN A 1 195 ? 22.023 -8.163 -34.533 1.00 78.50 195 GLN A CA 1
ATOM 1563 C C . GLN A 1 195 ? 21.801 -9.552 -33.912 1.00 78.50 195 GLN A C 1
ATOM 1565 O O . GLN A 1 195 ? 20.757 -10.172 -34.110 1.00 78.50 195 GLN A O 1
ATOM 1570 N N . HIS A 1 196 ? 22.759 -10.041 -33.122 1.00 80.12 196 HIS A N 1
ATOM 1571 C CA . HIS A 1 196 ? 22.640 -11.321 -32.423 1.00 80.12 196 HIS A CA 1
ATOM 1572 C C . HIS A 1 196 ? 21.829 -11.235 -31.120 1.00 80.12 196 HIS A C 1
ATOM 1574 O O . HIS A 1 196 ? 21.378 -12.267 -30.622 1.00 80.12 196 HIS A O 1
ATOM 1580 N N . ASP A 1 197 ? 21.602 -10.032 -30.581 1.00 75.50 197 ASP A N 1
ATOM 1581 C CA . ASP A 1 197 ? 20.840 -9.825 -29.348 1.00 75.50 197 ASP A CA 1
ATOM 1582 C C . ASP A 1 197 ? 19.424 -9.315 -29.651 1.00 75.50 197 ASP A C 1
ATOM 1584 O O . ASP A 1 197 ? 19.105 -8.121 -29.624 1.00 75.50 197 ASP A O 1
ATOM 1588 N N . VAL A 1 198 ? 18.533 -10.272 -29.913 1.00 78.19 198 VAL A N 1
ATOM 1589 C CA . VAL A 1 198 ? 17.113 -10.023 -30.202 1.00 78.19 198 VAL A CA 1
ATOM 1590 C C . VAL A 1 198 ? 16.420 -9.259 -29.065 1.00 78.19 198 VAL A C 1
ATOM 1592 O O . VAL A 1 198 ? 15.487 -8.489 -29.311 1.00 78.19 198 VAL A O 1
ATOM 1595 N N . HIS A 1 199 ? 16.852 -9.439 -27.814 1.00 71.12 199 HIS A N 1
ATOM 1596 C CA . HIS A 1 199 ? 16.242 -8.772 -26.666 1.00 71.12 199 HIS A CA 1
ATOM 1597 C C . HIS A 1 199 ? 16.652 -7.301 -26.583 1.00 71.12 199 HIS A C 1
ATOM 1599 O O . HIS A 1 199 ? 15.791 -6.447 -26.340 1.00 71.12 199 HIS A O 1
ATOM 1605 N N . LEU A 1 200 ? 17.924 -7.002 -26.847 1.00 73.00 200 LEU A N 1
ATOM 1606 C CA . LEU A 1 200 ? 18.443 -5.641 -26.938 1.00 73.00 200 LEU A CA 1
ATOM 1607 C C . LEU A 1 200 ? 17.755 -4.857 -28.062 1.00 73.00 200 LEU A C 1
ATOM 1609 O O . LEU A 1 200 ? 17.231 -3.766 -27.819 1.00 73.00 200 LEU A O 1
ATOM 1613 N N . LEU A 1 201 ? 17.673 -5.441 -29.262 1.00 80.06 201 LEU A N 1
ATOM 1614 C CA . LEU A 1 201 ? 17.003 -4.823 -30.409 1.00 80.06 201 LEU A CA 1
ATOM 1615 C C . LEU A 1 201 ? 15.518 -4.578 -30.135 1.00 80.06 201 LEU A C 1
ATOM 1617 O O . LEU A 1 201 ? 15.009 -3.477 -30.356 1.00 80.06 201 LEU A O 1
ATOM 1621 N N . ARG A 1 202 ? 14.815 -5.571 -29.575 1.00 79.44 202 ARG A N 1
ATOM 1622 C CA . ARG A 1 202 ? 13.402 -5.432 -29.196 1.00 79.44 202 ARG A CA 1
ATOM 1623 C C . ARG A 1 202 ? 13.195 -4.319 -28.167 1.00 79.44 202 ARG A C 1
ATOM 1625 O O . ARG A 1 202 ? 12.202 -3.595 -28.251 1.00 79.44 202 ARG A O 1
ATOM 1632 N N . GLY A 1 203 ? 14.114 -4.172 -27.213 1.00 75.50 203 GLY A N 1
ATOM 1633 C CA . GLY A 1 203 ? 14.120 -3.074 -26.248 1.00 75.50 203 GLY A CA 1
ATOM 1634 C C . GLY A 1 203 ? 14.296 -1.713 -26.925 1.00 75.50 203 GLY A C 1
ATOM 1635 O O . GLY A 1 203 ? 13.481 -0.817 -26.706 1.00 75.50 203 GLY A O 1
ATOM 1636 N N . ALA A 1 204 ? 15.303 -1.576 -27.789 1.00 81.00 204 ALA A N 1
ATOM 1637 C CA . ALA A 1 204 ? 15.578 -0.347 -28.531 1.00 81.00 204 ALA A CA 1
ATOM 1638 C C . ALA A 1 204 ? 14.388 0.071 -29.415 1.00 81.00 204 ALA A C 1
ATOM 1640 O O . ALA A 1 204 ? 13.916 1.204 -29.308 1.00 81.00 204 ALA A O 1
ATOM 1641 N N . VAL A 1 205 ? 13.820 -0.858 -30.194 1.00 84.44 205 VAL A N 1
ATOM 1642 C CA . VAL A 1 205 ? 12.591 -0.644 -30.981 1.00 84.44 205 VAL A CA 1
ATOM 1643 C C . VAL A 1 205 ? 11.444 -0.157 -30.096 1.00 84.44 205 VAL A C 1
ATOM 1645 O O . VAL A 1 205 ? 10.790 0.841 -30.411 1.00 84.44 205 VAL A O 1
ATOM 1648 N N . PHE A 1 206 ? 11.200 -0.842 -28.975 1.00 84.38 206 PHE A N 1
ATOM 1649 C CA . PHE A 1 206 ? 10.098 -0.522 -28.074 1.00 84.38 206 PHE A CA 1
ATOM 1650 C C . PHE A 1 206 ? 10.207 0.900 -27.515 1.00 84.38 206 PHE A C 1
ATOM 1652 O O . PHE A 1 206 ? 9.234 1.651 -27.598 1.00 84.38 206 PHE A O 1
ATOM 1659 N N . TYR A 1 207 ? 11.361 1.295 -26.967 1.00 81.81 207 TYR A N 1
ATOM 1660 C CA . TYR A 1 207 ? 11.498 2.615 -26.343 1.00 81.81 207 TYR A CA 1
ATOM 1661 C C . TYR A 1 207 ? 11.622 3.753 -27.351 1.00 81.81 207 TYR A C 1
ATOM 1663 O O . TYR A 1 207 ? 11.102 4.832 -27.071 1.00 81.81 207 TYR A O 1
ATOM 1671 N N . VAL A 1 208 ? 12.230 3.534 -28.522 1.00 86.06 208 VAL A N 1
ATOM 1672 C CA . VAL A 1 208 ? 12.231 4.528 -29.610 1.00 86.06 208 VAL A CA 1
ATOM 1673 C C . VAL A 1 208 ? 10.797 4.793 -30.072 1.00 86.06 208 VAL A C 1
ATOM 1675 O O . VAL A 1 208 ? 10.371 5.948 -30.135 1.00 86.06 208 VAL A O 1
ATOM 1678 N N . ASN A 1 209 ? 10.012 3.734 -30.295 1.00 85.19 209 ASN A N 1
ATOM 1679 C CA . ASN A 1 209 ? 8.605 3.871 -30.655 1.00 85.19 209 ASN A CA 1
ATOM 1680 C C . ASN A 1 209 ? 7.789 4.529 -29.528 1.00 85.19 209 ASN A C 1
ATOM 1682 O O . ASN A 1 209 ? 7.042 5.473 -29.775 1.00 85.19 209 ASN A O 1
ATOM 1686 N N . MET A 1 210 ? 7.969 4.091 -28.275 1.00 84.50 210 MET A N 1
ATOM 1687 C CA . MET A 1 210 ? 7.305 4.676 -27.104 1.00 84.50 210 MET A CA 1
ATOM 1688 C C . MET A 1 210 ? 7.592 6.177 -26.977 1.00 84.50 210 MET A C 1
ATOM 1690 O O . MET A 1 210 ? 6.668 6.939 -26.701 1.00 84.50 210 MET A O 1
ATOM 1694 N N . ALA A 1 211 ? 8.846 6.594 -27.171 1.00 82.62 211 ALA A N 1
ATOM 1695 C CA . ALA A 1 211 ? 9.283 7.974 -27.001 1.00 82.62 211 ALA A CA 1
ATOM 1696 C C . ALA A 1 211 ? 8.745 8.915 -28.085 1.00 82.62 211 ALA A C 1
ATOM 1698 O O . ALA A 1 211 ? 8.416 10.056 -27.766 1.00 82.62 211 ALA A O 1
ATOM 1699 N N . LEU A 1 212 ? 8.643 8.454 -29.336 1.00 84.19 212 LEU A N 1
ATOM 1700 C CA . LEU A 1 212 ? 8.317 9.310 -30.483 1.00 84.19 212 LEU A CA 1
ATOM 1701 C C . LEU A 1 212 ? 6.852 9.223 -30.919 1.00 84.19 212 LEU A C 1
ATOM 1703 O O . LEU A 1 212 ? 6.221 10.253 -31.164 1.00 84.19 212 LEU A O 1
ATOM 1707 N N . TRP A 1 213 ? 6.305 8.009 -31.012 1.00 85.38 213 TRP A N 1
ATOM 1708 C CA . TRP A 1 213 ? 5.003 7.756 -31.649 1.00 85.38 213 TRP A CA 1
ATOM 1709 C C . TRP A 1 213 ? 3.993 7.040 -30.748 1.00 85.38 213 TRP A C 1
ATOM 1711 O O . TRP A 1 213 ? 2.813 6.968 -31.082 1.00 85.38 213 TRP A O 1
ATOM 1721 N N . GLY A 1 214 ? 4.423 6.533 -29.593 1.00 77.19 214 GLY A N 1
ATOM 1722 C CA . GLY A 1 214 ? 3.563 5.825 -28.653 1.00 77.19 214 GLY A CA 1
ATOM 1723 C C . GLY A 1 214 ? 2.608 6.730 -27.867 1.00 77.19 214 GLY A C 1
ATOM 1724 O O . GLY A 1 214 ? 2.762 7.948 -27.775 1.00 77.19 214 GLY A O 1
ATOM 1725 N N . THR A 1 215 ? 1.649 6.101 -27.185 1.00 69.94 215 THR A N 1
ATOM 1726 C CA . THR A 1 215 ? 0.699 6.771 -26.273 1.00 69.94 215 THR A CA 1
ATOM 1727 C C . THR A 1 215 ? 1.375 7.452 -25.075 1.00 69.94 215 THR A C 1
ATOM 1729 O O . THR A 1 215 ? 0.775 8.308 -24.432 1.00 69.94 215 THR A O 1
ATOM 1732 N N . LYS A 1 216 ? 2.639 7.105 -24.791 1.00 69.88 216 LYS A N 1
ATOM 1733 C CA . LYS A 1 216 ? 3.490 7.694 -23.743 1.00 69.88 216 LYS A CA 1
ATOM 1734 C C . LYS A 1 216 ? 4.661 8.511 -24.321 1.00 69.88 216 LYS A C 1
ATOM 1736 O O . LYS A 1 216 ? 5.741 8.510 -23.732 1.00 69.88 216 LYS A O 1
ATOM 1741 N N . ARG A 1 217 ? 4.454 9.180 -25.463 1.00 81.31 217 ARG A N 1
ATOM 1742 C CA . ARG A 1 217 ? 5.479 9.996 -26.135 1.00 81.31 217 ARG A CA 1
ATOM 1743 C C . ARG A 1 217 ? 6.101 11.049 -25.217 1.00 81.31 217 ARG A C 1
ATOM 1745 O O . ARG A 1 217 ? 5.418 11.668 -24.400 1.00 81.31 217 ARG A O 1
ATOM 1752 N N . VAL A 1 218 ? 7.390 11.293 -25.409 1.00 80.94 218 VAL A N 1
ATOM 1753 C CA . VAL A 1 218 ? 8.150 12.317 -24.696 1.00 80.94 218 VAL A CA 1
ATOM 1754 C C . VAL A 1 218 ? 8.117 13.598 -25.524 1.00 80.94 218 VAL A C 1
ATOM 1756 O O . VAL A 1 218 ? 8.741 13.692 -26.575 1.00 80.94 218 VAL A O 1
ATOM 1759 N N . THR A 1 219 ? 7.374 14.602 -25.060 1.00 79.25 219 THR A N 1
ATOM 1760 C CA . THR A 1 219 ? 7.103 15.838 -25.821 1.00 79.25 219 THR A CA 1
ATOM 1761 C C . THR A 1 219 ? 8.336 16.706 -26.072 1.00 79.25 219 THR A C 1
ATOM 1763 O O . THR A 1 219 ? 8.330 17.530 -26.989 1.00 79.25 219 THR A O 1
ATOM 1766 N N . THR A 1 220 ? 9.392 16.525 -25.278 1.00 76.81 220 THR A N 1
ATOM 1767 C CA . THR A 1 220 ? 10.674 17.219 -25.433 1.00 76.81 220 THR A CA 1
ATOM 1768 C C . THR A 1 220 ? 11.526 16.637 -26.565 1.00 76.81 220 THR A C 1
ATOM 1770 O O . THR A 1 220 ? 12.340 17.361 -27.132 1.00 76.81 220 THR A O 1
ATOM 1773 N N . LEU A 1 221 ? 11.303 15.379 -26.968 1.00 77.50 221 LEU A N 1
ATOM 1774 C CA . LEU A 1 221 ? 12.047 14.710 -28.037 1.00 77.50 221 LEU A CA 1
ATOM 1775 C C . LEU A 1 221 ? 11.349 14.903 -29.388 1.00 77.50 221 LEU A C 1
ATOM 1777 O O . LEU A 1 221 ? 10.439 14.164 -29.757 1.00 77.50 221 LEU A O 1
ATOM 1781 N N . LYS A 1 222 ? 11.789 15.906 -30.153 1.00 72.81 222 LYS A N 1
ATOM 1782 C CA . LYS A 1 222 ? 11.251 16.214 -31.488 1.00 72.81 222 LYS A CA 1
ATOM 1783 C C . LYS A 1 222 ? 12.148 15.645 -32.591 1.00 72.81 222 LYS A C 1
ATOM 1785 O O . LYS A 1 222 ? 13.050 16.329 -33.061 1.00 72.81 222 LYS A O 1
ATOM 1790 N N . TYR A 1 223 ? 11.881 14.410 -33.013 1.00 76.06 223 TYR A N 1
ATOM 1791 C CA . TYR A 1 223 ? 12.508 13.786 -34.187 1.00 76.06 223 TYR A CA 1
ATOM 1792 C C . TYR A 1 223 ? 11.479 13.557 -35.296 1.00 76.06 223 TYR A C 1
ATOM 1794 O O . TYR A 1 223 ? 10.320 13.238 -35.027 1.00 76.06 223 TYR A O 1
ATOM 1802 N N . THR A 1 224 ? 11.898 13.700 -36.554 1.00 72.06 224 THR A N 1
ATOM 1803 C CA . THR A 1 224 ? 11.067 13.346 -37.710 1.00 72.06 224 THR A CA 1
ATOM 1804 C C . THR A 1 224 ? 11.148 11.846 -37.973 1.00 72.06 224 THR A C 1
ATOM 1806 O O . THR A 1 224 ? 12.198 11.229 -37.790 1.00 72.06 224 THR A O 1
ATOM 1809 N N . ALA A 1 225 ? 10.061 11.252 -38.472 1.00 72.31 225 ALA A N 1
ATOM 1810 C CA . ALA A 1 225 ? 10.029 9.836 -38.844 1.00 72.31 225 ALA A CA 1
ATOM 1811 C C . ALA A 1 225 ? 11.153 9.455 -39.821 1.00 72.31 225 ALA A C 1
ATOM 1813 O O . ALA A 1 225 ? 11.796 8.423 -39.656 1.00 72.31 225 ALA A O 1
ATOM 1814 N N . THR A 1 226 ? 11.482 10.350 -40.750 1.00 74.81 226 THR A N 1
ATOM 1815 C CA . THR A 1 226 ? 12.584 10.190 -41.707 1.00 74.81 226 THR A CA 1
ATOM 1816 C C . THR A 1 226 ? 13.968 10.060 -41.069 1.00 74.81 226 THR A C 1
ATOM 1818 O O . THR A 1 226 ? 14.832 9.425 -41.659 1.00 74.81 226 THR A O 1
ATOM 1821 N N . SER A 1 227 ? 14.190 10.616 -39.873 1.00 77.19 227 SER A N 1
ATOM 1822 C CA . SER A 1 227 ? 15.492 10.551 -39.188 1.00 77.19 227 SER A CA 1
ATOM 1823 C C . SER A 1 227 ? 15.711 9.263 -38.389 1.00 77.19 227 SER A C 1
ATOM 1825 O O . SER A 1 227 ? 16.841 8.947 -38.035 1.00 77.19 227 SER A O 1
ATOM 1827 N N . VAL A 1 228 ? 14.639 8.519 -38.103 1.00 80.56 228 VAL A N 1
ATOM 1828 C CA . VAL A 1 228 ? 14.667 7.386 -37.168 1.00 80.56 228 VAL A CA 1
ATOM 1829 C C . VAL A 1 228 ? 14.280 6.072 -37.847 1.00 80.56 228 VAL A C 1
ATOM 1831 O O . VAL A 1 228 ? 14.914 5.057 -37.572 1.00 80.56 228 VAL A O 1
ATOM 1834 N N . LEU A 1 229 ? 13.310 6.086 -38.772 1.00 81.88 229 LEU A N 1
ATOM 1835 C CA . LEU A 1 229 ? 12.847 4.899 -39.506 1.00 81.88 229 LEU A CA 1
ATOM 1836 C C . LEU A 1 229 ? 13.946 4.137 -40.268 1.00 81.88 229 LEU A C 1
ATOM 1838 O O . LEU A 1 229 ? 13.884 2.910 -40.252 1.00 81.88 229 LEU A O 1
ATOM 1842 N N . PRO A 1 230 ? 14.968 4.780 -40.875 1.00 84.12 230 PRO A N 1
ATOM 1843 C CA . PRO A 1 230 ? 16.061 4.042 -41.513 1.00 84.12 230 PRO A CA 1
ATOM 1844 C C . PRO A 1 230 ? 16.792 3.093 -40.557 1.00 84.12 230 PRO A C 1
ATOM 1846 O O . PRO A 1 230 ? 17.259 2.045 -40.979 1.00 84.12 230 PRO A O 1
ATOM 1849 N N . SER A 1 231 ? 16.824 3.411 -39.259 1.00 79.62 231 SER A N 1
ATOM 1850 C CA . SER A 1 231 ? 17.447 2.562 -38.235 1.00 79.62 231 SER A CA 1
ATOM 1851 C C . SER A 1 231 ? 16.719 1.237 -38.017 1.00 79.62 231 SER A C 1
ATOM 1853 O O . SER A 1 231 ? 17.308 0.319 -37.477 1.00 79.62 231 SER A O 1
ATOM 1855 N N . PHE A 1 232 ? 15.444 1.133 -38.400 1.00 78.56 232 PHE A N 1
ATOM 1856 C CA . PHE A 1 232 ? 14.641 -0.088 -38.252 1.00 78.56 232 PHE A CA 1
ATOM 1857 C C . PHE A 1 232 ? 14.759 -1.025 -39.457 1.00 78.56 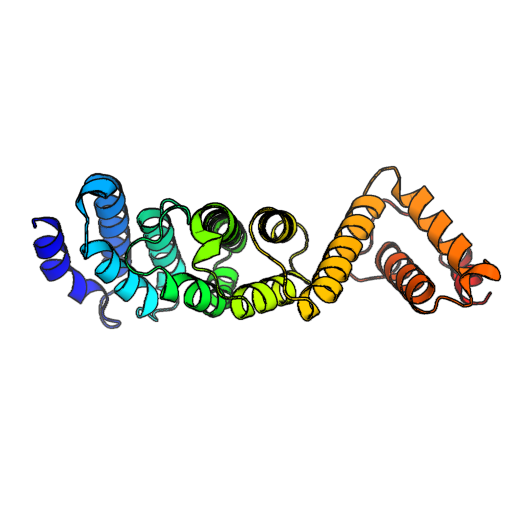232 PHE A C 1
ATOM 1859 O O . PHE A 1 232 ? 14.256 -2.143 -39.409 1.00 78.56 232 PHE A O 1
ATOM 1866 N N . LEU A 1 233 ? 15.351 -0.537 -40.549 1.00 75.44 233 LEU A N 1
ATOM 1867 C CA . LEU A 1 233 ? 15.493 -1.245 -41.820 1.00 75.44 233 LEU A CA 1
ATOM 1868 C C . LEU A 1 233 ? 16.924 -1.760 -42.043 1.00 75.44 233 LEU A C 1
ATOM 1870 O O . LEU A 1 233 ? 17.204 -2.278 -43.123 1.00 75.44 233 LEU A O 1
ATOM 1874 N N . ALA A 1 234 ? 17.809 -1.551 -41.064 1.00 60.16 234 ALA A N 1
ATOM 1875 C CA . ALA A 1 234 ? 19.227 -1.892 -41.109 1.00 60.16 234 ALA A CA 1
ATOM 1876 C C . ALA A 1 234 ? 19.497 -3.352 -40.716 1.00 60.16 234 ALA A C 1
ATOM 1878 O O . ALA A 1 234 ? 18.807 -3.871 -39.807 1.00 60.16 234 ALA A O 1
#

Organism: Timema californicum (NCBI:txid61474)

Secondary structure (DSSP, 8-state):
-HHHHHHHHHGGGGSTTS-HHHHHHHHHHHHHHHHHTGGG-TTHHHHHHHHHHH---GGGHHHHHHHHHHHTTTTT--TT-HHHHHHHHHHHHHHHHHTT-HHHHHHHHHHHHHHHGGGS-HHHHHHHHHHTSS-TTTHHHHHHHHHHHS---HHHHHHHHHHHHHHHHHHHHTSTTHHHHHHHHHHHHH-TTGGG-HHHHHHHHHHHHHHHTSTT--TT----HHHHGGGG--

Sequence (234 aa):
SAVEKLWACLKDLFHHDVAKEHRHLAFTFFSCLVQGQYEKLGIMRSHFFRLIKTHDVAEDVAPRFELLQSLTENGKDIKYFEEEVGPFLMQWMPAITGVGKTQQFLAVWVNVIKFNAAYVDEEVIKELVHNSQPVVLTCLQVLDTVVCYTNLPSQSITTFIIALCRTIMRNLLGTHLGHSALYTMCRILQDTSSQHDVHLLRGAVFYVNMALWGTKRVTTLKYTATSVLPSFLA